Protein AF-A0A7C1I3M4-F1 (afdb_monomer)

Sequence (240 aa):
MGSSLIIWLCVMSGPALTLQAQEEISDTGFRIVDFVDLPGEWISGVDGDRNTGVDGGWSLEFRETWYIDPERPSVVKEVEEYRPLNDAMPDLPPDSLRLRFASLVRAQATGTEKLTFRNVTYEFVLLDPHLESSGNVSFPSPDSMDRETMALQQELISLIGRRSSAASGFDLEEQLLSVYFHEEWQVDPVSLEITRKVDAITPVIWQRRKTVQGEPVDEGGTGYPVYYKNTLERIQLRNP

Radius of gyration: 21.88 Å; Cα contacts (8 Å, |Δi|>4): 379; chains: 1; bounding box: 61×34×75 Å

pLDDT: mean 76.66, std 22.53, range [22.53, 97.06]

Foldseek 3Di:
DDDDDDDDDDDDDDDDDPPPPPPPQDPDWFWDFDKAWDQLVLQVPQDPCPPPPQRGFKIKTFTWTWTQDLVQGFIATGTPDIFIDGPVCNPDDRVRSVVVVLVRLLSPDPPQAWDKDFFRKDKDFLDPQPPPPPPDAEDDPLVPRDPSSLVVQVSVLSNCVSFAPCSVVDPSSRFQGIKMFTWMWIAGSPVRDIGIGGQKIKTKGWAFDADPVRHGDADPPRRYTDTDIDIGDIGTGDTD

Mean predicted aligned error: 11.23 Å

Nearest PDB structures (foldseek):
  7pvh-assembly1_B  TM=6.520E-01  e=1.514E-02  Porphyromonas gingivalis ATCC 33277
  2p0w-assembly2_B  TM=2.929E-01  e=1.175E+00  Homo sapiens
  3qrd-assembly1_B  TM=3.269E-01  e=6.186E+00  Homo sapiens
  7squ-assembly1_A  TM=1.649E-01  e=1.858E+00  Escherichia phage vB_EcoM_Goslar
  7sqt-assembly1_A  TM=1.649E-01  e=1.858E+00  Escherichia phage vB_EcoM_Goslar

Structure (mmCIF, N/CA/C/O backbone):
data_AF-A0A7C1I3M4-F1
#
_entry.id   AF-A0A7C1I3M4-F1
#
loop_
_atom_site.group_PDB
_atom_site.id
_atom_site.type_symbol
_atom_site.label_atom_id
_atom_site.label_alt_id
_atom_site.label_comp_id
_atom_site.label_asym_id
_atom_site.label_entity_id
_atom_site.label_seq_id
_atom_site.pdbx_PDB_ins_code
_atom_site.Cartn_x
_atom_site.Cartn_y
_atom_site.Cartn_z
_atom_site.occupancy
_atom_site.B_iso_or_equiv
_atom_site.auth_seq_id
_atom_site.auth_comp_id
_atom_site.auth_asym_id
_atom_site.auth_atom_id
_atom_site.pdbx_PDB_model_num
ATOM 1 N N . MET A 1 1 ? 29.021 17.120 10.775 1.00 32.62 1 MET A N 1
ATOM 2 C CA . MET A 1 1 ? 29.302 16.893 12.208 1.00 32.62 1 MET A CA 1
ATOM 3 C C . MET A 1 1 ? 27.966 16.927 12.932 1.00 32.62 1 MET A C 1
ATOM 5 O O . MET A 1 1 ? 27.544 17.991 13.358 1.00 32.62 1 MET A O 1
ATOM 9 N N . GLY A 1 2 ? 27.244 15.805 12.923 1.00 28.41 2 GLY A N 1
ATOM 10 C CA . GLY A 1 2 ? 25.980 15.655 13.645 1.00 28.41 2 GLY A CA 1
ATOM 11 C C . GLY A 1 2 ? 26.275 15.004 14.989 1.00 28.41 2 GLY A C 1
ATOM 12 O O . GLY A 1 2 ? 26.911 13.955 15.029 1.00 28.41 2 GLY A O 1
ATOM 13 N N . SER A 1 3 ? 25.915 15.680 16.071 1.00 25.78 3 SER A N 1
ATOM 14 C CA . SER A 1 3 ? 26.195 15.258 17.440 1.00 25.78 3 SER A CA 1
ATOM 15 C C . SER A 1 3 ? 25.152 14.237 17.896 1.00 25.78 3 SER A C 1
ATOM 17 O O . SER A 1 3 ? 23.999 14.601 18.100 1.00 25.78 3 SER A O 1
ATOM 19 N N . SER A 1 4 ? 25.554 12.981 18.094 1.00 25.80 4 SER A N 1
ATOM 20 C CA . SER A 1 4 ? 24.747 11.989 18.813 1.00 25.80 4 SER A CA 1
ATOM 21 C C . SER A 1 4 ? 24.826 12.273 20.314 1.00 25.80 4 SER A C 1
ATOM 23 O O . SER A 1 4 ? 25.895 12.186 20.921 1.00 25.80 4 SER A O 1
ATOM 25 N N . LEU A 1 5 ? 23.696 12.642 20.914 1.00 23.30 5 LEU A N 1
ATOM 26 C CA . LEU A 1 5 ? 23.552 12.794 22.358 1.00 23.30 5 LEU A CA 1
ATOM 27 C C . LEU A 1 5 ? 23.163 11.433 22.953 1.00 23.30 5 LEU A C 1
ATOM 29 O O . LEU A 1 5 ? 22.001 11.047 22.921 1.00 23.30 5 LEU A O 1
ATOM 33 N N . ILE A 1 6 ? 24.138 10.700 23.493 1.00 27.45 6 ILE A N 1
ATOM 34 C CA . ILE A 1 6 ? 23.891 9.469 24.256 1.00 27.45 6 ILE A CA 1
ATOM 35 C C . ILE A 1 6 ? 23.713 9.859 25.726 1.00 27.45 6 ILE A C 1
ATOM 37 O O . ILE A 1 6 ? 24.681 10.204 26.404 1.00 27.45 6 ILE A O 1
ATOM 41 N N . ILE A 1 7 ? 22.480 9.806 26.230 1.00 24.59 7 ILE A N 1
ATOM 42 C CA . ILE A 1 7 ? 22.203 9.913 27.666 1.00 24.59 7 ILE A CA 1
ATOM 43 C C . ILE A 1 7 ? 22.261 8.501 28.255 1.00 24.59 7 ILE A C 1
ATOM 45 O O . ILE A 1 7 ? 21.359 7.694 28.055 1.00 24.59 7 ILE A O 1
ATOM 49 N N . TRP A 1 8 ? 23.327 8.207 29.001 1.00 24.44 8 TRP A N 1
ATOM 50 C CA . TRP A 1 8 ? 23.382 7.045 29.888 1.00 24.44 8 TRP A CA 1
ATOM 51 C C . TRP A 1 8 ? 22.692 7.389 31.208 1.00 24.44 8 TRP A C 1
ATOM 53 O O . TRP A 1 8 ? 23.179 8.236 31.958 1.00 24.44 8 TRP A O 1
ATOM 63 N N . LEU A 1 9 ? 21.599 6.695 31.525 1.00 23.59 9 LEU A N 1
ATOM 64 C CA . LEU A 1 9 ? 21.051 6.661 32.877 1.00 23.59 9 LEU A CA 1
ATOM 65 C C . LEU A 1 9 ? 21.031 5.209 33.373 1.00 23.59 9 LEU A C 1
ATOM 67 O O . LEU A 1 9 ? 20.200 4.404 32.965 1.00 23.59 9 LEU A O 1
ATOM 71 N N . CYS A 1 10 ? 21.970 4.879 34.261 1.00 22.53 10 CYS A N 1
ATOM 72 C CA . CYS A 1 10 ? 21.962 3.635 35.026 1.00 22.53 10 CYS A CA 1
ATOM 73 C C . CYS A 1 10 ? 21.001 3.760 36.215 1.00 22.53 10 CYS A C 1
ATOM 75 O O . CYS A 1 10 ? 21.234 4.579 37.104 1.00 22.53 10 CYS A O 1
ATOM 77 N N . VAL A 1 11 ? 19.998 2.882 36.294 1.00 26.25 11 VAL A N 1
ATOM 78 C CA . VAL A 1 11 ? 19.328 2.523 37.554 1.00 26.25 11 VAL A CA 1
ATOM 79 C C . VAL A 1 11 ? 19.270 0.997 37.653 1.00 26.25 11 VAL A C 1
ATOM 81 O O . VAL A 1 11 ? 18.890 0.308 36.713 1.00 26.25 11 VAL A O 1
ATOM 84 N N . MET A 1 12 ? 19.725 0.480 38.794 1.00 29.73 12 MET A N 1
ATOM 85 C CA . MET A 1 12 ? 19.907 -0.940 39.102 1.00 29.73 12 MET A CA 1
ATOM 86 C C . MET A 1 12 ? 18.626 -1.601 39.651 1.00 29.73 12 MET A C 1
ATOM 88 O O . MET A 1 12 ? 17.879 -0.975 40.402 1.00 29.73 12 MET A O 1
ATOM 92 N N . SER A 1 13 ? 18.550 -2.929 39.458 1.00 32.62 13 SER A N 1
ATOM 93 C CA . SER A 1 13 ? 17.857 -3.981 40.253 1.00 32.62 13 SER A CA 1
ATOM 94 C C . SER A 1 13 ? 16.358 -4.295 40.012 1.00 32.62 13 SER A C 1
ATOM 96 O O . SER A 1 13 ? 15.487 -3.569 40.474 1.00 32.62 13 SER A O 1
ATOM 98 N N . GLY A 1 14 ? 16.064 -5.482 39.443 1.00 29.45 14 GLY A N 1
ATOM 99 C CA . GLY A 1 14 ? 14.750 -6.172 39.489 1.00 29.45 14 GLY A CA 1
ATOM 100 C C . GLY A 1 14 ? 14.498 -7.123 38.295 1.00 29.45 14 GLY A C 1
ATOM 101 O O . GLY A 1 14 ? 14.947 -6.796 37.202 1.00 29.45 14 GLY A O 1
ATOM 102 N N . PRO A 1 15 ? 13.862 -8.310 38.460 1.00 40.91 15 PRO A N 1
ATOM 103 C CA . PRO A 1 15 ? 13.965 -9.411 37.495 1.00 40.91 15 PRO A CA 1
ATOM 104 C C . PRO A 1 15 ? 12.994 -9.305 36.305 1.00 40.91 15 PRO A C 1
ATOM 106 O O . PRO A 1 15 ? 11.846 -8.905 36.459 1.00 40.91 15 PRO A O 1
ATOM 109 N N . ALA A 1 16 ? 13.481 -9.759 35.144 1.00 37.25 16 ALA A N 1
ATOM 110 C CA . ALA A 1 16 ? 12.751 -10.028 33.901 1.00 37.25 16 ALA A CA 1
ATOM 111 C C . ALA A 1 16 ? 11.925 -8.858 33.333 1.00 37.25 16 ALA A C 1
ATOM 113 O O . ALA A 1 16 ? 10.712 -8.948 33.170 1.00 37.25 16 ALA A O 1
ATOM 114 N N . LEU A 1 17 ? 12.614 -7.787 32.938 1.00 27.62 17 LEU A N 1
ATOM 115 C CA . LEU A 1 17 ? 12.120 -6.920 31.871 1.00 27.62 17 LEU A CA 1
ATOM 116 C C . LEU A 1 17 ? 12.440 -7.591 30.535 1.00 27.62 17 LEU A C 1
ATOM 118 O O . LEU A 1 17 ? 13.606 -7.761 30.178 1.00 27.62 17 LEU A O 1
ATOM 122 N N . THR A 1 18 ? 11.394 -7.997 29.819 1.00 29.58 18 THR A N 1
ATOM 123 C CA . THR A 1 18 ? 11.455 -8.285 28.389 1.00 29.58 18 THR A CA 1
ATOM 124 C C . THR A 1 18 ? 12.044 -7.053 27.711 1.00 29.58 18 THR A C 1
ATOM 126 O O . THR A 1 18 ? 11.386 -6.023 27.601 1.00 29.58 18 THR A O 1
ATOM 129 N N . LEU A 1 19 ? 13.315 -7.140 27.323 1.00 27.98 19 LEU A N 1
ATOM 130 C CA . LEU A 1 19 ? 13.963 -6.163 26.462 1.00 27.98 19 LEU A CA 1
ATOM 131 C C . LEU A 1 19 ? 13.283 -6.291 25.093 1.00 27.98 19 LEU A C 1
ATOM 133 O O . LEU A 1 19 ? 13.697 -7.095 24.261 1.00 27.98 19 LEU A O 1
ATOM 137 N N . GLN A 1 20 ? 12.189 -5.557 24.881 1.00 31.56 20 GLN A N 1
ATOM 138 C CA . GLN A 1 20 ? 11.805 -5.192 23.526 1.00 31.56 20 GLN A CA 1
ATOM 139 C C . GLN A 1 20 ? 12.942 -4.309 23.029 1.00 31.56 20 GLN A C 1
ATOM 141 O O . GLN A 1 20 ? 13.122 -3.186 23.498 1.00 31.56 20 GLN A O 1
ATOM 146 N N . ALA A 1 21 ? 13.782 -4.877 22.167 1.00 32.12 21 ALA A N 1
ATOM 147 C CA . ALA A 1 21 ? 14.692 -4.092 21.365 1.00 32.12 21 ALA A CA 1
ATOM 148 C C . ALA A 1 21 ? 13.814 -3.120 20.576 1.00 32.12 21 ALA A C 1
ATOM 150 O O . ALA A 1 21 ? 13.115 -3.520 19.651 1.00 32.12 21 ALA A O 1
ATOM 151 N N . GLN A 1 22 ? 13.776 -1.869 21.021 1.00 39.22 22 GLN A N 1
ATOM 152 C CA . GLN A 1 22 ? 13.238 -0.773 20.243 1.00 39.22 22 GLN A CA 1
ATOM 153 C C . GLN A 1 22 ? 14.247 -0.597 19.108 1.00 39.22 22 GLN A C 1
ATOM 155 O O . GLN A 1 22 ? 15.311 -0.010 19.301 1.00 39.22 22 GLN A O 1
ATOM 160 N N . GLU A 1 23 ? 14.011 -1.300 17.999 1.00 43.75 23 GLU A N 1
ATOM 161 C CA . GLU A 1 23 ? 14.872 -1.213 16.827 1.00 43.75 23 GLU A CA 1
ATOM 162 C C . GLU A 1 23 ? 14.855 0.240 16.349 1.00 43.75 23 GLU A C 1
ATOM 164 O O . GLU A 1 23 ? 13.788 0.832 16.195 1.00 43.75 23 GLU A O 1
ATOM 169 N N . GLU A 1 24 ? 16.042 0.832 16.187 1.00 39.53 24 GLU A N 1
ATOM 170 C CA . GLU A 1 24 ? 16.215 2.124 15.525 1.00 39.53 24 GLU A CA 1
ATOM 171 C C . GLU A 1 24 ? 15.759 1.965 14.075 1.00 39.53 24 GLU A C 1
ATOM 173 O O . GLU A 1 24 ? 16.519 1.565 13.194 1.00 39.53 24 GLU A O 1
ATOM 178 N N . ILE A 1 25 ? 14.479 2.228 13.848 1.00 51.66 25 ILE A N 1
ATOM 179 C CA . ILE A 1 25 ? 13.939 2.474 12.524 1.00 51.66 25 ILE A CA 1
ATOM 180 C C . ILE A 1 25 ? 14.568 3.787 12.033 1.00 51.66 25 ILE A C 1
ATOM 182 O O . ILE A 1 25 ? 14.725 4.726 12.815 1.00 51.66 25 ILE A O 1
ATOM 186 N N . SER A 1 26 ? 14.977 3.838 10.760 1.00 50.12 26 SER A N 1
ATOM 187 C CA . SER A 1 26 ? 15.545 5.044 10.145 1.00 50.12 26 SER A CA 1
ATOM 188 C C . SER A 1 26 ? 14.691 6.276 10.468 1.00 50.12 26 SER A C 1
ATOM 190 O O . SER A 1 26 ? 13.473 6.241 10.306 1.00 50.12 26 SER A O 1
ATOM 192 N N . ASP A 1 27 ? 15.332 7.383 10.854 1.00 57.38 27 ASP A N 1
ATOM 193 C CA . ASP A 1 27 ? 14.712 8.666 11.252 1.00 57.38 27 ASP A CA 1
ATOM 194 C C . ASP A 1 27 ? 13.983 9.386 10.083 1.00 57.38 27 ASP A C 1
ATOM 196 O O . ASP A 1 27 ? 13.641 10.565 10.149 1.00 57.38 27 ASP A O 1
ATOM 200 N N . THR A 1 28 ? 13.784 8.688 8.960 1.00 71.44 28 THR A N 1
ATOM 201 C CA . THR A 1 28 ? 13.313 9.198 7.668 1.00 71.44 28 THR A CA 1
ATOM 202 C C . THR A 1 28 ? 12.147 8.350 7.153 1.00 71.44 28 THR A C 1
ATOM 204 O O . THR A 1 28 ? 12.287 7.612 6.179 1.00 71.44 28 THR A O 1
ATOM 207 N N . GLY A 1 29 ? 11.004 8.405 7.834 1.00 87.75 29 GLY A N 1
ATOM 208 C CA . GLY A 1 29 ? 9.769 7.812 7.316 1.00 87.75 29 GLY A CA 1
ATOM 209 C C . GLY A 1 29 ? 9.217 8.586 6.110 1.00 87.75 29 GLY A C 1
ATOM 210 O O . GLY A 1 29 ? 9.455 9.789 5.974 1.00 87.75 29 GLY A O 1
ATOM 211 N N . PHE A 1 30 ? 8.462 7.909 5.245 1.00 90.31 30 PHE A N 1
ATOM 212 C CA . PHE A 1 30 ? 7.757 8.500 4.104 1.00 90.31 30 PHE A CA 1
ATOM 213 C C . PHE A 1 30 ? 6.308 8.777 4.476 1.00 90.31 30 PHE A C 1
ATOM 215 O O . PHE A 1 30 ? 5.595 7.856 4.859 1.00 90.31 30 PHE A O 1
ATOM 222 N N . ARG A 1 31 ? 5.849 10.022 4.346 1.00 88.75 31 ARG A N 1
ATOM 223 C CA . ARG A 1 31 ? 4.444 10.365 4.598 1.00 88.75 31 ARG A CA 1
ATOM 224 C C . ARG A 1 31 ? 3.614 10.095 3.355 1.00 88.75 31 ARG A C 1
ATOM 226 O O . ARG A 1 31 ? 3.866 10.696 2.316 1.00 88.75 31 ARG A O 1
ATOM 233 N N . ILE A 1 32 ? 2.623 9.222 3.475 1.00 88.50 32 ILE A N 1
ATOM 234 C CA . ILE A 1 32 ? 1.826 8.713 2.362 1.00 88.50 32 ILE A CA 1
ATOM 235 C C . ILE A 1 32 ? 0.342 8.935 2.642 1.00 88.50 32 ILE A C 1
ATOM 237 O O . ILE A 1 32 ? -0.131 8.779 3.770 1.00 88.50 32 ILE A O 1
ATOM 241 N N . VAL A 1 33 ? -0.384 9.314 1.588 1.00 89.12 33 VAL A N 1
ATOM 242 C CA . VAL A 1 33 ? -1.842 9.208 1.540 1.00 89.12 33 VAL A CA 1
ATOM 243 C C . VAL A 1 33 ? -2.172 8.002 0.669 1.00 89.12 33 VAL A C 1
ATOM 245 O O . VAL A 1 33 ? -1.885 8.021 -0.525 1.00 89.12 33 VAL A O 1
ATOM 248 N N . ASP A 1 34 ? -2.714 6.951 1.274 1.00 90.69 34 ASP A N 1
ATOM 249 C CA . ASP A 1 34 ? -2.991 5.671 0.616 1.00 90.69 34 ASP A CA 1
ATOM 250 C C . ASP A 1 34 ? -4.502 5.442 0.527 1.00 90.69 34 ASP A C 1
ATOM 252 O O . ASP A 1 34 ? -5.225 5.695 1.488 1.00 90.69 34 ASP A O 1
ATOM 256 N N . PHE A 1 35 ? -4.989 4.962 -0.613 1.00 91.56 35 PHE A N 1
ATOM 257 C CA . PHE A 1 35 ? -6.409 4.689 -0.833 1.00 91.56 35 PHE A CA 1
ATOM 258 C C . PHE A 1 35 ? -6.594 3.198 -1.048 1.00 91.56 35 PHE A C 1
ATOM 260 O O . PHE A 1 35 ? -6.059 2.627 -1.998 1.00 91.56 35 PHE A O 1
ATOM 267 N N . VAL A 1 36 ? -7.367 2.564 -0.170 1.00 91.94 36 VAL A N 1
ATOM 268 C CA . VAL A 1 36 ? -7.578 1.119 -0.229 1.00 91.94 36 VAL A CA 1
ATOM 269 C C . VAL A 1 36 ? -9.060 0.799 -0.258 1.00 91.94 36 VAL A C 1
ATOM 271 O O . VAL A 1 36 ? -9.797 1.096 0.686 1.00 91.94 36 VAL A O 1
ATOM 274 N N . ASP A 1 37 ? -9.487 0.146 -1.333 1.00 89.56 37 ASP A N 1
ATOM 275 C CA . ASP A 1 37 ? -10.833 -0.398 -1.448 1.00 89.56 37 ASP A CA 1
ATOM 276 C C . ASP A 1 37 ? -11.030 -1.534 -0.446 1.00 89.56 37 ASP A C 1
ATOM 278 O O . ASP A 1 37 ? -10.232 -2.475 -0.360 1.00 89.56 37 ASP A O 1
ATOM 282 N N . LEU A 1 38 ? -12.121 -1.466 0.314 1.00 84.56 38 LEU A N 1
ATOM 283 C CA . LEU A 1 38 ? -12.479 -2.543 1.218 1.00 84.56 38 LEU A CA 1
ATOM 284 C C . LEU A 1 38 ? -13.091 -3.694 0.412 1.00 84.56 38 LEU A C 1
ATOM 286 O O . LEU A 1 38 ? -14.023 -3.473 -0.370 1.00 84.56 38 LEU A O 1
ATOM 290 N N . PRO A 1 39 ? -12.629 -4.942 0.610 1.00 69.75 39 PRO A N 1
ATOM 291 C CA . PRO A 1 39 ? -13.246 -6.096 -0.027 1.00 69.75 39 PRO A CA 1
ATOM 292 C C . PRO A 1 39 ? -14.734 -6.157 0.326 1.00 69.75 39 PRO A C 1
ATOM 294 O O . PRO A 1 39 ? -15.093 -6.012 1.492 1.00 69.75 39 PRO A O 1
ATOM 297 N N . GLY A 1 40 ? -15.609 -6.452 -0.641 1.00 66.81 40 GLY A N 1
ATOM 298 C CA . GLY A 1 40 ? -17.056 -6.563 -0.381 1.00 66.81 40 GLY A CA 1
ATOM 299 C C . GLY A 1 40 ? -17.407 -7.572 0.726 1.00 66.81 40 GLY A C 1
ATOM 300 O O . GLY A 1 40 ? -18.383 -7.400 1.457 1.00 66.81 40 GLY A O 1
ATOM 301 N N . GLU A 1 41 ? -16.557 -8.584 0.928 1.00 64.06 41 GLU A N 1
ATOM 302 C CA . GLU A 1 41 ? -16.684 -9.566 2.010 1.00 64.06 41 GLU A CA 1
ATOM 303 C C . GLU A 1 41 ? -16.584 -8.948 3.414 1.00 64.06 41 GLU A C 1
ATOM 305 O O . GLU A 1 41 ? -17.191 -9.481 4.342 1.00 64.06 41 GLU A O 1
ATOM 310 N N . TRP A 1 42 ? -15.910 -7.800 3.576 1.00 64.88 42 TRP A N 1
ATOM 311 C CA . TRP A 1 42 ? -15.850 -7.078 4.853 1.00 64.88 42 TRP A CA 1
ATOM 312 C C . TRP A 1 42 ? -17.229 -6.623 5.337 1.00 64.88 42 TRP A C 1
ATOM 314 O O . TRP A 1 42 ? -17.431 -6.467 6.535 1.00 64.88 42 TRP A O 1
ATOM 324 N N . ILE A 1 43 ? -18.180 -6.417 4.424 1.00 61.41 43 ILE A N 1
ATOM 325 C CA . ILE A 1 43 ? -19.434 -5.699 4.705 1.00 61.41 43 ILE A CA 1
ATOM 326 C C . ILE A 1 43 ? -20.658 -6.612 4.555 1.00 61.41 43 ILE A C 1
ATOM 328 O O . ILE A 1 43 ? -21.708 -6.357 5.142 1.00 61.41 43 ILE A O 1
ATOM 332 N N . SER A 1 44 ? -20.483 -7.756 3.890 1.00 55.88 44 SER A N 1
ATOM 333 C CA . SER A 1 44 ? -21.524 -8.758 3.621 1.00 55.88 44 SER A CA 1
ATOM 334 C C . SER A 1 44 ? -22.198 -9.401 4.852 1.00 55.88 44 SER A C 1
ATOM 336 O O . SER A 1 44 ? -23.150 -10.165 4.701 1.00 55.88 44 SER A O 1
ATOM 338 N N . GLY A 1 45 ? -21.725 -9.120 6.072 1.00 51.28 45 GLY A N 1
ATOM 339 C CA . GLY A 1 45 ? -22.246 -9.710 7.309 1.00 51.28 45 GLY A CA 1
ATOM 340 C C . GLY A 1 45 ? -23.338 -8.911 8.030 1.00 51.28 45 GLY A C 1
ATOM 341 O O . GLY A 1 45 ? -23.946 -9.458 8.949 1.00 51.28 45 GLY A O 1
ATOM 342 N N . VAL A 1 46 ? -23.575 -7.641 7.673 1.00 51.78 46 VAL A N 1
ATOM 343 C CA . VAL A 1 46 ? -24.355 -6.732 8.541 1.00 51.78 46 VAL A CA 1
ATOM 344 C C . VAL A 1 46 ? -25.838 -6.641 8.177 1.00 51.78 46 VAL A C 1
ATOM 346 O O . VAL A 1 46 ? -26.645 -6.446 9.079 1.00 51.78 46 VAL A O 1
ATOM 349 N N . ASP A 1 47 ? -26.234 -6.913 6.934 1.00 45.00 47 ASP A N 1
ATOM 350 C CA . ASP A 1 47 ? -27.650 -6.990 6.572 1.00 45.00 47 ASP A CA 1
ATOM 351 C C . ASP A 1 47 ? -27.932 -8.279 5.796 1.00 45.00 47 ASP A C 1
ATOM 353 O O . ASP A 1 47 ? -27.510 -8.467 4.659 1.00 45.00 47 ASP A O 1
ATOM 357 N N . GLY A 1 48 ? -28.729 -9.173 6.389 1.00 43.66 48 GLY A N 1
ATOM 358 C CA . GLY A 1 48 ? -29.320 -10.330 5.702 1.00 43.66 48 GLY A CA 1
ATOM 359 C C . GLY A 1 48 ? -30.312 -9.952 4.592 1.00 43.66 48 GLY A C 1
ATOM 360 O O . GLY A 1 48 ? -31.051 -10.812 4.111 1.00 43.66 48 GLY A O 1
ATOM 361 N N . ASP A 1 49 ? -30.340 -8.683 4.192 1.00 43.91 49 ASP A N 1
ATOM 362 C CA . ASP A 1 49 ? -31.156 -8.150 3.122 1.00 43.91 49 ASP A CA 1
ATOM 363 C C . ASP A 1 49 ? -30.268 -7.915 1.895 1.00 43.91 49 ASP A C 1
ATOM 365 O O . ASP A 1 49 ? -29.783 -6.817 1.637 1.00 43.91 49 ASP A O 1
ATOM 369 N N . ARG A 1 50 ? -30.085 -8.974 1.094 1.00 47.81 50 ARG A N 1
ATOM 370 C CA . ARG A 1 50 ? -29.418 -8.957 -0.229 1.00 47.81 50 ARG A CA 1
ATOM 371 C C . ARG A 1 50 ? -30.050 -7.979 -1.244 1.00 47.81 50 ARG A C 1
ATOM 373 O O . ARG A 1 50 ? -29.715 -8.020 -2.424 1.00 47.81 50 ARG A O 1
ATOM 380 N N . ASN A 1 51 ? -30.995 -7.147 -0.814 1.00 41.97 51 ASN A N 1
ATOM 381 C CA . ASN A 1 51 ? -31.825 -6.275 -1.630 1.00 41.97 51 ASN A CA 1
ATOM 382 C C . ASN A 1 51 ? -31.591 -4.774 -1.394 1.00 41.97 51 ASN A C 1
ATOM 384 O O . ASN A 1 51 ? -32.206 -3.978 -2.103 1.00 41.97 51 ASN A O 1
ATOM 388 N N . THR A 1 52 ? -30.728 -4.350 -0.458 1.00 45.31 52 THR A N 1
ATOM 389 C CA . THR A 1 52 ? -30.454 -2.908 -0.264 1.00 45.31 52 THR A CA 1
ATOM 390 C C . THR A 1 52 ? -29.3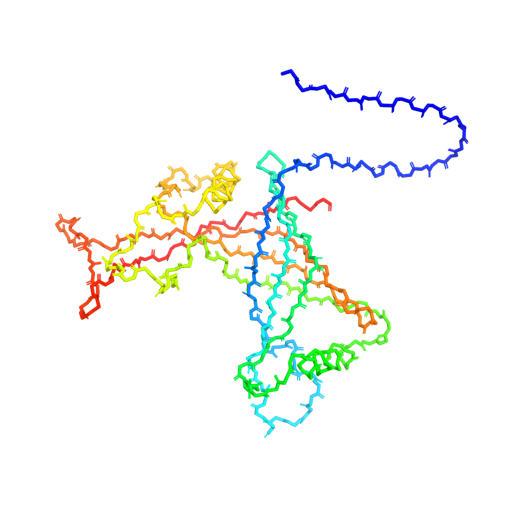83 -2.343 -1.197 1.00 45.31 52 THR A C 1
ATOM 392 O O . THR A 1 52 ? -29.266 -1.126 -1.293 1.00 45.31 52 THR A O 1
ATOM 395 N N . GLY A 1 53 ? -28.650 -3.173 -1.949 1.00 44.66 53 GLY A N 1
ATOM 396 C CA . GLY A 1 53 ? -27.775 -2.701 -3.032 1.00 44.66 53 GLY A CA 1
ATOM 397 C C . GLY A 1 53 ? -26.623 -1.786 -2.593 1.00 44.66 53 GLY A C 1
ATOM 398 O O . GLY A 1 53 ? -26.038 -1.123 -3.441 1.00 44.66 53 GLY A O 1
ATOM 399 N N . VAL A 1 54 ? -26.287 -1.751 -1.296 1.00 49.97 54 VAL A N 1
ATOM 400 C CA . VAL A 1 54 ? -25.149 -0.985 -0.739 1.00 49.97 54 VAL A CA 1
ATOM 401 C C . VAL A 1 54 ? -23.888 -1.865 -0.630 1.00 49.97 54 VAL A C 1
ATOM 403 O O . VAL A 1 54 ? -22.982 -1.598 0.158 1.00 49.97 54 VAL A O 1
ATOM 406 N N . ASP A 1 55 ? -23.839 -2.943 -1.416 1.00 54.03 55 ASP A N 1
ATOM 407 C CA . ASP A 1 55 ? -22.698 -3.847 -1.513 1.00 54.03 55 ASP A CA 1
ATOM 408 C C . ASP A 1 55 ? -21.699 -3.302 -2.541 1.00 54.03 55 ASP A C 1
ATOM 410 O O . ASP A 1 55 ? -21.909 -3.396 -3.750 1.00 54.03 55 ASP A O 1
ATOM 414 N N . GLY A 1 56 ? -20.589 -2.763 -2.042 1.00 62.12 56 GLY A N 1
ATOM 415 C CA . GLY A 1 56 ? -19.438 -2.355 -2.847 1.00 62.12 56 GLY A CA 1
ATOM 416 C C . GLY A 1 56 ? -19.295 -0.840 -2.960 1.00 62.12 56 GLY A C 1
ATOM 417 O O . GLY A 1 56 ? -20.255 -0.119 -3.207 1.00 62.12 56 GLY A O 1
ATOM 418 N N . GLY A 1 57 ? -18.076 -0.354 -2.745 1.00 81.31 57 GLY A N 1
ATOM 419 C CA . GLY A 1 57 ? -17.731 1.061 -2.879 1.00 81.31 57 GLY A CA 1
ATOM 420 C C . GLY A 1 57 ? -17.238 1.710 -1.595 1.00 81.31 57 GLY A C 1
ATOM 421 O O . GLY A 1 57 ? -17.008 2.910 -1.601 1.00 81.31 57 GLY A O 1
ATOM 422 N N . TRP A 1 58 ? -17.084 0.961 -0.497 1.00 89.00 58 TRP A N 1
ATOM 423 C CA . TRP A 1 58 ? -16.330 1.474 0.643 1.00 89.00 58 TRP A CA 1
ATOM 424 C C . TRP A 1 58 ? -14.836 1.415 0.353 1.00 89.00 58 TRP A C 1
ATOM 426 O O . TRP A 1 58 ? -14.315 0.361 -0.007 1.00 89.00 58 TRP A O 1
ATOM 436 N N . SER A 1 59 ? -14.157 2.521 0.608 1.00 92.50 59 SER A N 1
ATOM 437 C CA . SER A 1 59 ? -12.703 2.615 0.602 1.00 92.50 59 SER A CA 1
ATOM 438 C C . SER A 1 59 ? -12.233 3.394 1.827 1.00 92.50 59 SER A C 1
ATOM 440 O O . SER A 1 59 ? -13.015 4.085 2.491 1.00 92.50 59 SER A O 1
ATOM 442 N N . LEU A 1 60 ? -10.964 3.229 2.182 1.00 94.00 60 LEU A N 1
ATOM 443 C CA . LEU A 1 60 ? -10.314 3.973 3.253 1.00 94.00 60 LEU A CA 1
ATOM 444 C C . LEU A 1 60 ? -9.181 4.809 2.659 1.00 94.00 60 LEU A C 1
ATOM 446 O O . LEU A 1 60 ? -8.289 4.264 2.015 1.00 94.00 60 LEU A O 1
ATOM 450 N N . GLU A 1 61 ? -9.217 6.118 2.905 1.00 94.75 61 GLU A N 1
ATOM 451 C CA . GLU A 1 61 ? -8.066 7.011 2.736 1.00 94.75 61 GLU A CA 1
ATOM 452 C C . GLU A 1 61 ? -7.257 6.974 4.036 1.00 94.75 61 GLU A C 1
ATOM 454 O O . GLU A 1 61 ? -7.748 7.419 5.073 1.00 94.75 61 GLU A O 1
ATOM 459 N N . PHE A 1 62 ? -6.040 6.449 4.003 1.00 94.44 62 PHE A N 1
ATOM 460 C CA . PHE A 1 62 ? -5.095 6.453 5.114 1.00 94.44 62 PHE A CA 1
ATOM 461 C C . PHE A 1 62 ? -4.120 7.616 4.980 1.00 94.44 62 PHE A C 1
ATOM 463 O O . PHE A 1 62 ? -3.626 7.895 3.894 1.00 94.44 62 PHE A O 1
ATOM 470 N N . ARG A 1 63 ? -3.800 8.258 6.103 1.00 93.06 63 ARG A N 1
ATOM 471 C CA . ARG A 1 63 ? -2.626 9.119 6.267 1.00 93.06 63 ARG A CA 1
ATOM 472 C C . ARG A 1 63 ? -1.660 8.375 7.161 1.00 93.06 63 ARG A C 1
ATOM 474 O O . ARG A 1 63 ? -1.994 8.060 8.304 1.00 93.06 63 ARG A O 1
ATOM 481 N N . GLU A 1 64 ? -0.500 8.051 6.625 1.00 94.19 64 GLU A N 1
ATOM 482 C CA . GLU A 1 64 ? 0.419 7.133 7.277 1.00 94.19 64 GLU A CA 1
ATOM 483 C C . GLU A 1 64 ? 1.872 7.506 7.027 1.00 94.19 64 GLU A C 1
ATOM 485 O O . GLU A 1 64 ? 2.211 8.144 6.031 1.00 94.19 64 GLU A O 1
ATOM 490 N N . THR A 1 65 ? 2.734 7.085 7.947 1.00 94.00 65 THR A N 1
ATOM 491 C CA . THR A 1 65 ? 4.180 7.156 7.771 1.00 94.00 65 THR A CA 1
ATOM 492 C C . THR A 1 65 ? 4.723 5.750 7.529 1.00 94.00 65 THR A C 1
ATOM 494 O O . THR A 1 65 ? 4.464 4.820 8.295 1.00 94.00 65 THR A O 1
ATOM 497 N N . TRP A 1 66 ? 5.448 5.575 6.425 1.00 94.62 66 TRP A N 1
ATOM 498 C CA . TRP A 1 66 ? 6.062 4.312 6.036 1.00 94.62 66 TRP A CA 1
ATOM 499 C C . TRP A 1 66 ? 7.534 4.308 6.385 1.00 94.62 66 TRP A C 1
ATOM 501 O O . TRP A 1 66 ? 8.273 5.228 6.040 1.00 94.62 66 TRP A O 1
ATOM 511 N N . TYR A 1 67 ? 7.977 3.214 6.977 1.00 94.00 67 TYR A N 1
ATOM 512 C CA . TYR A 1 67 ? 9.377 2.958 7.240 1.00 94.00 67 TYR A CA 1
ATOM 513 C C . TYR A 1 67 ? 9.789 1.695 6.505 1.00 94.00 67 TYR A C 1
ATOM 515 O O . TYR A 1 67 ? 9.187 0.636 6.684 1.00 94.00 67 TYR A O 1
ATOM 523 N N . ILE A 1 68 ? 10.804 1.817 5.657 1.00 92.94 68 ILE A N 1
ATOM 524 C CA . ILE A 1 68 ? 11.314 0.721 4.840 1.00 92.94 68 ILE A CA 1
ATOM 525 C C . ILE A 1 68 ? 12.755 0.472 5.260 1.00 92.94 68 ILE A C 1
ATOM 527 O O . ILE A 1 68 ? 13.561 1.397 5.281 1.00 92.94 68 ILE A O 1
ATOM 531 N N . ASP A 1 69 ? 13.072 -0.778 5.588 1.00 91.62 69 ASP A N 1
ATOM 532 C CA . ASP A 1 69 ? 14.446 -1.213 5.833 1.00 91.62 69 ASP A CA 1
ATOM 533 C C . ASP A 1 69 ? 14.827 -2.288 4.795 1.00 91.62 69 ASP A C 1
ATOM 535 O O . ASP A 1 69 ? 14.403 -3.447 4.887 1.00 91.62 69 ASP A O 1
ATOM 539 N N . PRO A 1 70 ? 15.622 -1.938 3.770 1.00 89.62 70 PRO A N 1
ATOM 540 C CA . PRO A 1 70 ? 16.107 -2.907 2.787 1.00 89.62 70 PRO A CA 1
ATOM 541 C C . PRO A 1 70 ? 17.082 -3.949 3.360 1.00 89.62 70 PRO A C 1
ATOM 543 O O . PRO A 1 70 ? 17.192 -5.061 2.825 1.00 89.62 70 PRO A O 1
ATOM 546 N N . GLU A 1 71 ? 17.814 -3.615 4.428 1.00 88.81 71 GLU A N 1
ATOM 547 C CA . GLU A 1 71 ? 18.763 -4.518 5.090 1.00 88.81 71 GLU A CA 1
ATOM 548 C C . GLU A 1 71 ? 18.010 -5.567 5.920 1.00 88.81 71 GLU A C 1
ATOM 550 O O . GLU A 1 71 ? 18.287 -6.776 5.835 1.00 88.81 71 GLU A O 1
ATOM 555 N N . ARG A 1 72 ? 16.993 -5.120 6.664 1.00 88.88 72 ARG A N 1
ATOM 556 C CA . ARG A 1 72 ? 16.044 -5.957 7.408 1.00 88.88 72 ARG A CA 1
ATOM 557 C C . ARG A 1 72 ? 14.686 -5.874 6.719 1.00 88.88 72 ARG A C 1
ATOM 559 O O . ARG A 1 72 ? 13.884 -5.041 7.108 1.00 88.88 72 ARG A O 1
ATOM 566 N N . PRO A 1 73 ? 14.404 -6.761 5.748 1.00 86.06 73 PRO A N 1
ATOM 567 C CA . PRO A 1 73 ? 13.377 -6.583 4.725 1.00 86.06 73 PRO A CA 1
ATOM 568 C C . PRO A 1 73 ? 12.011 -6.445 5.381 1.00 86.06 73 PRO A C 1
ATOM 570 O O . PRO A 1 73 ? 11.343 -7.441 5.657 1.00 86.06 73 PRO A O 1
ATOM 573 N N . SER A 1 74 ? 11.642 -5.213 5.674 1.00 92.31 74 SER A N 1
ATOM 574 C CA . SER A 1 74 ? 10.484 -4.862 6.472 1.00 92.31 74 SER A CA 1
ATOM 575 C C . SER A 1 74 ? 9.930 -3.562 5.928 1.00 92.31 74 SER A C 1
ATOM 577 O O . SER A 1 74 ? 10.659 -2.698 5.435 1.00 92.31 74 SER A O 1
ATOM 579 N N . VAL A 1 75 ? 8.610 -3.487 5.973 1.00 94.06 75 VAL A N 1
ATOM 580 C CA . VAL A 1 75 ? 7.850 -2.290 5.665 1.00 94.06 75 VAL A CA 1
ATOM 581 C C . VAL A 1 75 ? 6.890 -2.125 6.826 1.00 94.06 75 VAL A C 1
ATOM 583 O O . VAL A 1 75 ? 6.021 -2.970 7.041 1.00 94.06 75 VAL A O 1
ATOM 586 N N . VAL A 1 76 ? 7.083 -1.068 7.600 1.00 94.69 76 VAL A N 1
ATOM 587 C CA . VAL A 1 76 ? 6.198 -0.698 8.703 1.00 94.69 76 VAL A CA 1
ATOM 588 C C . VAL A 1 76 ? 5.352 0.473 8.239 1.00 94.69 76 VAL A C 1
ATOM 590 O O . VAL A 1 76 ? 5.886 1.439 7.701 1.00 94.69 76 VAL A O 1
ATOM 593 N N . LYS A 1 77 ? 4.037 0.375 8.433 1.00 94.94 77 LYS A N 1
ATOM 594 C CA . LYS A 1 77 ? 3.081 1.439 8.125 1.00 94.94 77 LYS A CA 1
ATOM 595 C C . LYS A 1 77 ? 2.425 1.889 9.418 1.00 94.94 77 LYS A C 1
ATOM 597 O O . LYS A 1 77 ? 1.673 1.129 10.029 1.00 94.94 77 LYS A O 1
ATOM 602 N N . GLU A 1 78 ? 2.732 3.105 9.841 1.00 95.38 78 GLU A N 1
ATOM 603 C CA . GLU A 1 78 ? 2.114 3.719 11.010 1.00 95.38 78 GLU A CA 1
ATOM 604 C C . GLU A 1 78 ? 0.934 4.577 10.562 1.00 95.38 78 GLU A C 1
ATOM 606 O O . GLU A 1 78 ? 1.116 5.608 9.917 1.00 95.38 78 GLU A O 1
ATOM 611 N N . VAL A 1 79 ? -0.282 4.131 10.885 1.00 96.06 79 VAL A N 1
ATOM 612 C CA . VAL A 1 79 ? -1.516 4.854 10.559 1.00 96.06 79 VAL A CA 1
ATOM 613 C C . VAL A 1 79 ? -1.695 6.013 11.537 1.00 96.06 79 VAL A C 1
ATOM 615 O O . VAL A 1 79 ? -1.910 5.799 12.729 1.00 96.06 79 VAL A O 1
ATOM 618 N N . GLU A 1 80 ? -1.644 7.240 11.028 1.00 95.12 80 GLU A N 1
ATOM 619 C CA . GLU A 1 80 ? -1.858 8.462 11.811 1.00 95.12 80 GLU A CA 1
ATOM 620 C C . GLU A 1 80 ? -3.346 8.828 11.848 1.00 95.12 80 GLU A C 1
ATOM 622 O O . GLU A 1 80 ? -3.906 9.173 12.890 1.00 95.12 80 GLU A O 1
ATOM 627 N N . GLU A 1 81 ? -4.001 8.730 10.691 1.00 94.56 81 GLU A N 1
ATOM 628 C CA . GLU A 1 81 ? -5.420 9.003 10.502 1.00 94.56 81 GLU A CA 1
ATOM 629 C C . GLU A 1 81 ? -5.963 8.127 9.369 1.00 94.56 81 GLU A C 1
ATOM 631 O O . GLU A 1 81 ? -5.232 7.724 8.465 1.00 94.56 81 GLU A O 1
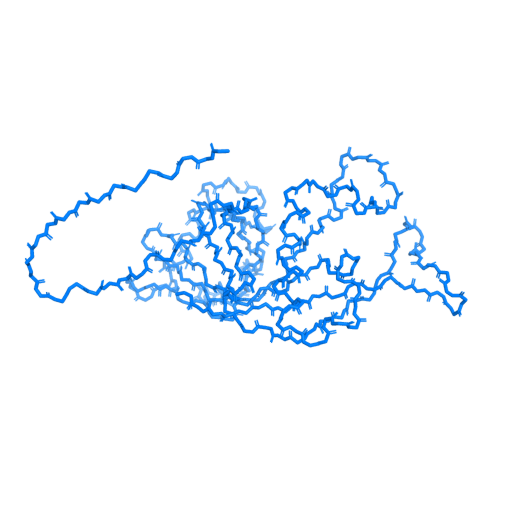ATOM 636 N N . TYR A 1 82 ? -7.266 7.853 9.386 1.00 95.81 82 TYR A N 1
ATOM 637 C CA . TYR A 1 82 ? -7.953 7.343 8.209 1.00 95.81 82 TYR A CA 1
ATOM 638 C C . TYR A 1 82 ? -9.339 7.965 8.062 1.00 95.81 82 TYR A C 1
ATOM 640 O O . TYR A 1 82 ? -9.983 8.365 9.040 1.00 95.81 82 TYR A O 1
ATOM 648 N N . ARG A 1 83 ? -9.822 7.996 6.823 1.00 95.56 83 ARG A N 1
ATOM 649 C CA . ARG A 1 83 ? -11.137 8.501 6.455 1.00 95.56 83 ARG A CA 1
ATOM 650 C C . ARG A 1 83 ? -11.897 7.452 5.644 1.00 95.56 83 ARG A C 1
ATOM 652 O O . ARG A 1 83 ? -11.467 7.102 4.549 1.00 95.56 83 ARG A O 1
ATOM 659 N N . PRO A 1 84 ? -13.056 6.990 6.141 1.00 94.81 84 PRO A N 1
ATOM 660 C CA . PRO A 1 84 ? -13.964 6.178 5.347 1.00 94.81 84 PRO A CA 1
ATOM 661 C C . PRO A 1 84 ? -14.585 6.984 4.209 1.00 94.81 84 PRO A C 1
ATOM 663 O O . PRO A 1 84 ? -15.098 8.089 4.423 1.00 94.81 84 PRO A O 1
ATOM 666 N N . LEU A 1 85 ? -14.578 6.397 3.020 1.00 93.38 85 LEU A N 1
ATOM 667 C CA . LEU A 1 85 ? -15.199 6.902 1.804 1.00 93.38 85 LEU A CA 1
ATOM 668 C C . LEU A 1 85 ? -16.224 5.882 1.307 1.00 93.38 85 LEU A C 1
ATOM 670 O O . LEU A 1 85 ? -16.125 4.690 1.607 1.00 93.38 85 LEU A O 1
ATOM 674 N N . ASN A 1 86 ? -17.241 6.356 0.588 1.00 91.25 86 ASN A N 1
ATOM 675 C CA . ASN A 1 86 ? -18.210 5.470 -0.037 1.00 91.25 86 ASN A CA 1
ATOM 676 C C . ASN A 1 86 ? -18.746 6.042 -1.355 1.00 91.25 86 ASN A C 1
ATOM 678 O O . ASN A 1 86 ? -19.498 7.019 -1.343 1.00 91.25 86 ASN A O 1
ATOM 682 N N . ASP A 1 87 ? -18.418 5.389 -2.466 1.00 87.88 87 ASP A N 1
ATOM 683 C CA . ASP A 1 87 ? -18.789 5.846 -3.814 1.00 87.88 87 ASP A CA 1
ATOM 684 C C . ASP A 1 87 ? -20.290 5.725 -4.105 1.00 87.88 87 ASP A C 1
ATOM 686 O O . ASP A 1 87 ? -20.832 6.457 -4.933 1.00 87.88 87 ASP A O 1
ATOM 690 N N . ALA A 1 88 ? -20.994 4.836 -3.400 1.00 86.75 88 ALA A N 1
ATOM 691 C CA . ALA A 1 88 ? -22.447 4.706 -3.496 1.00 86.75 88 ALA A CA 1
ATOM 692 C C . ALA A 1 88 ? -23.194 5.785 -2.686 1.00 86.75 88 ALA A C 1
ATOM 694 O O . ALA A 1 88 ? -24.414 5.916 -2.804 1.00 86.75 88 ALA A O 1
ATOM 695 N N . MET A 1 89 ? -22.486 6.564 -1.861 1.00 87.56 89 MET A N 1
ATOM 696 C CA . MET A 1 89 ? -23.050 7.602 -0.997 1.00 87.56 89 MET A CA 1
ATOM 697 C C . MET A 1 89 ? -22.255 8.923 -1.082 1.00 87.56 89 MET A C 1
ATOM 699 O O . MET A 1 89 ? -21.834 9.443 -0.043 1.00 87.56 89 MET A O 1
ATOM 703 N N . PRO A 1 90 ? -22.080 9.513 -2.284 1.00 87.00 90 PRO A N 1
ATOM 704 C CA . PRO A 1 90 ? -21.217 10.683 -2.484 1.00 87.00 90 PRO A CA 1
ATOM 705 C C . PRO A 1 90 ? -21.731 11.949 -1.780 1.00 87.00 90 PRO A C 1
ATOM 707 O O . PRO A 1 90 ? -20.946 12.823 -1.421 1.00 87.00 90 PRO A O 1
ATOM 710 N N . ASP A 1 91 ? -23.043 12.040 -1.542 1.00 91.50 91 ASP A N 1
ATOM 711 C CA . ASP A 1 91 ? -23.677 13.201 -0.908 1.00 91.50 91 ASP A CA 1
ATOM 712 C C . ASP A 1 91 ? -23.624 13.166 0.629 1.00 91.50 91 ASP A C 1
ATOM 714 O O . ASP A 1 91 ? -24.038 14.123 1.292 1.00 91.50 91 ASP A O 1
ATOM 718 N N . LEU A 1 92 ? -23.159 12.063 1.233 1.00 90.44 92 LEU A N 1
ATOM 719 C CA . LEU A 1 92 ? -23.091 11.973 2.688 1.00 90.44 92 LEU A CA 1
ATOM 720 C C . LEU A 1 92 ? -21.912 12.784 3.243 1.00 90.44 92 LEU A C 1
ATOM 722 O O . LEU A 1 92 ? -20.775 12.615 2.802 1.00 90.44 92 LEU A O 1
ATOM 726 N N . PRO A 1 93 ? -22.140 13.608 4.285 1.00 94.94 93 PRO A N 1
ATOM 727 C CA . PRO A 1 93 ? -21.054 14.294 4.966 1.00 94.94 93 PRO A CA 1
ATOM 728 C C . PRO A 1 93 ? -20.030 13.307 5.558 1.00 94.94 93 PRO A C 1
ATOM 730 O O . PRO A 1 93 ? -20.424 12.224 6.009 1.00 94.94 93 PRO A O 1
ATOM 733 N N . PRO A 1 94 ? -18.745 13.693 5.676 1.00 92.88 94 PRO A N 1
ATOM 734 C CA . PRO A 1 94 ? -17.686 12.817 6.190 1.00 92.88 94 PRO A CA 1
ATOM 735 C C . PRO A 1 94 ? -17.993 12.207 7.566 1.00 92.88 94 PRO A C 1
ATOM 737 O O . PRO A 1 94 ? -17.789 11.013 7.773 1.00 92.88 94 PRO A O 1
ATOM 740 N N . ASP A 1 95 ? -18.572 12.984 8.485 1.00 94.31 95 ASP A N 1
ATOM 741 C CA . ASP A 1 95 ? -18.958 12.490 9.815 1.00 94.31 95 ASP A CA 1
ATOM 742 C C . ASP A 1 95 ? -20.043 11.408 9.746 1.00 94.31 95 ASP A C 1
ATOM 744 O O . ASP A 1 95 ? -20.042 10.461 10.532 1.00 94.31 95 ASP A O 1
ATOM 748 N N . SER A 1 96 ? -20.956 11.512 8.776 1.00 94.81 96 SER A N 1
ATOM 749 C CA . SER A 1 96 ? -22.001 10.505 8.565 1.00 94.81 96 SER A CA 1
ATOM 750 C C . SER A 1 96 ? -21.418 9.205 8.014 1.00 94.81 96 SER A C 1
ATOM 752 O O . SER A 1 96 ? -21.818 8.128 8.458 1.00 94.81 96 SER A O 1
ATOM 754 N N . LEU A 1 97 ? -20.445 9.291 7.100 1.00 92.88 97 LEU A N 1
ATOM 755 C CA . LEU A 1 97 ? -19.699 8.126 6.613 1.00 92.88 97 LEU A CA 1
ATOM 756 C C . LEU A 1 97 ? -18.908 7.466 7.745 1.00 92.88 97 LEU A C 1
ATOM 758 O O . LEU A 1 97 ? -18.987 6.251 7.915 1.00 92.88 97 LEU A O 1
ATOM 762 N N . ARG A 1 98 ? -18.236 8.261 8.587 1.00 93.62 98 ARG A N 1
ATOM 763 C CA . ARG A 1 98 ? -17.493 7.763 9.751 1.00 93.62 98 ARG A CA 1
ATOM 764 C C . ARG A 1 98 ? -18.392 7.038 10.752 1.00 93.62 98 ARG A C 1
ATOM 766 O O . ARG A 1 98 ? -18.036 5.958 11.216 1.00 93.62 98 ARG A O 1
ATOM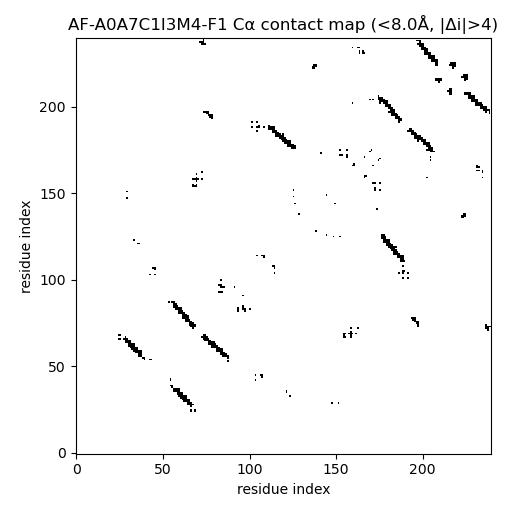 773 N N . LEU A 1 99 ? -19.564 7.596 11.067 1.00 93.00 99 LEU A N 1
ATOM 774 C CA . LEU A 1 99 ? -20.536 6.952 11.959 1.00 93.00 99 LEU A CA 1
ATOM 775 C C . LEU A 1 99 ? -21.074 5.642 11.374 1.00 93.00 99 LEU A C 1
ATOM 777 O O . LEU A 1 99 ? -21.171 4.652 12.096 1.00 93.00 99 LEU A O 1
ATOM 781 N N . ARG A 1 100 ? -21.384 5.613 10.072 1.00 91.38 100 ARG A N 1
ATOM 782 C CA . ARG A 1 100 ? -21.833 4.390 9.388 1.00 91.38 100 ARG A CA 1
ATOM 783 C C . ARG A 1 100 ? -20.749 3.318 9.379 1.00 91.38 100 ARG A C 1
ATOM 785 O O . ARG A 1 100 ? -21.033 2.188 9.759 1.00 91.38 100 ARG A O 1
ATOM 792 N N . PHE A 1 101 ? -19.518 3.679 9.025 1.00 90.94 101 PHE A N 1
ATOM 793 C CA . PHE A 1 101 ? -18.379 2.765 9.060 1.00 90.94 101 PHE A CA 1
ATOM 794 C C . PHE A 1 101 ? -18.161 2.191 10.467 1.00 90.94 101 PHE A C 1
ATOM 796 O O . PHE A 1 101 ? -18.060 0.980 10.636 1.00 90.94 101 PHE A O 1
ATOM 803 N N . ALA A 1 102 ? -18.202 3.038 11.499 1.00 91.94 102 ALA A N 1
ATOM 804 C CA . ALA A 1 102 ? -18.110 2.602 12.891 1.00 91.94 102 ALA A CA 1
ATOM 805 C C . ALA A 1 102 ? -19.214 1.605 13.277 1.00 91.94 102 ALA A C 1
ATOM 807 O O . ALA A 1 102 ? -18.957 0.634 13.989 1.00 91.94 102 ALA A O 1
ATOM 808 N N . SER A 1 103 ? -20.449 1.839 12.824 1.00 89.88 103 SER A N 1
ATOM 809 C CA . SER A 1 103 ? -21.561 0.910 13.033 1.00 89.88 103 SER A CA 1
ATOM 810 C C . SER A 1 103 ? -21.330 -0.435 12.343 1.00 89.88 103 SER A C 1
ATOM 812 O O . SER A 1 103 ? -21.618 -1.457 12.959 1.00 89.88 103 SER A O 1
ATOM 814 N N . LEU A 1 104 ? -20.772 -0.450 11.127 1.00 87.81 104 LEU A N 1
ATOM 815 C CA . LEU A 1 104 ? -20.430 -1.684 10.410 1.00 87.81 104 LEU A CA 1
ATOM 816 C C . LEU A 1 104 ? -19.364 -2.492 11.159 1.00 87.81 104 LEU A C 1
ATOM 818 O O . LEU A 1 104 ? -19.583 -3.663 11.464 1.00 87.81 104 LEU A O 1
ATOM 822 N N . VAL A 1 105 ? -18.259 -1.843 11.542 1.00 89.00 105 VAL A N 1
ATOM 823 C CA . VAL A 1 105 ? -17.175 -2.463 12.323 1.00 89.00 105 VAL A CA 1
ATOM 824 C C . VAL A 1 105 ? -17.724 -3.066 13.621 1.00 89.00 105 VAL A C 1
ATOM 826 O O . VAL A 1 105 ? -17.460 -4.219 13.944 1.00 89.00 105 VAL A O 1
ATOM 829 N N . ARG A 1 106 ? -18.552 -2.325 14.365 1.00 88.94 106 ARG A N 1
ATOM 830 C CA . ARG A 1 106 ? -19.129 -2.822 15.626 1.00 88.94 106 ARG A CA 1
ATOM 831 C C . ARG A 1 106 ? -20.134 -3.949 15.432 1.00 88.94 106 ARG A C 1
ATOM 833 O O . ARG A 1 106 ? -20.217 -4.813 16.296 1.00 88.94 106 ARG A O 1
ATOM 840 N N . ALA A 1 107 ? -20.900 -3.935 14.345 1.00 86.50 107 ALA A N 1
ATOM 841 C CA . ALA A 1 107 ? -21.851 -5.000 14.041 1.00 86.50 107 ALA A CA 1
ATOM 842 C C . ALA A 1 107 ? -21.142 -6.320 13.704 1.00 86.50 107 ALA A C 1
ATOM 844 O O . ALA A 1 107 ? -21.657 -7.390 14.018 1.00 86.50 107 ALA A O 1
ATOM 845 N N . GLN A 1 108 ? -19.955 -6.242 13.098 1.00 83.44 108 GLN A N 1
ATOM 846 C CA . GLN A 1 108 ? -19.145 -7.410 12.767 1.00 83.44 108 GLN A CA 1
ATOM 847 C C . GLN A 1 108 ? -18.34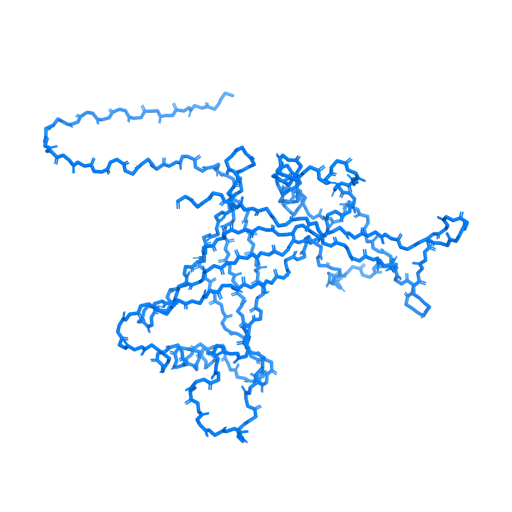4 -7.940 13.967 1.00 83.44 108 GLN A C 1
ATOM 849 O O . GLN A 1 108 ? -18.052 -9.134 14.036 1.00 83.44 108 GLN A O 1
ATOM 854 N N . ALA A 1 109 ? -17.994 -7.078 14.923 1.00 86.06 109 ALA A N 1
ATOM 855 C CA . AL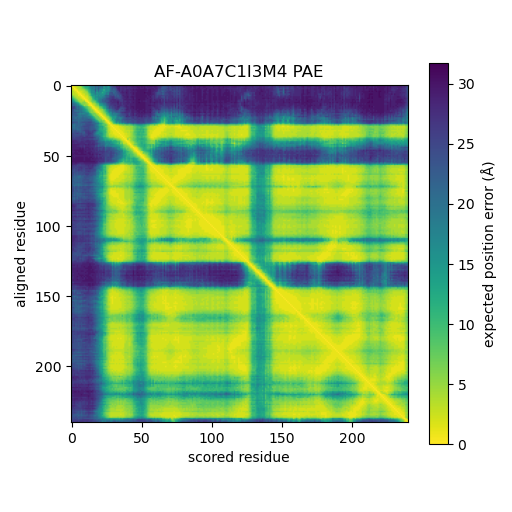A A 1 109 ? -17.246 -7.471 16.111 1.00 86.06 109 ALA A CA 1
ATOM 856 C C . ALA A 1 109 ? -18.083 -8.324 17.076 1.00 86.06 109 ALA A C 1
ATOM 858 O O . ALA A 1 109 ? -19.138 -7.917 17.565 1.00 86.06 109 ALA A O 1
ATOM 859 N N . THR A 1 110 ? -17.574 -9.503 17.433 1.00 78.12 110 THR A N 1
ATOM 860 C CA . THR A 1 110 ? -18.147 -10.341 18.493 1.00 78.12 110 THR A CA 1
ATOM 861 C C . THR A 1 110 ? -17.676 -9.848 19.861 1.00 78.12 110 THR A C 1
ATOM 863 O O . THR A 1 110 ? -16.778 -10.417 20.477 1.00 78.12 110 THR A O 1
ATOM 866 N N . GLY A 1 111 ? -18.275 -8.759 20.347 1.00 76.94 111 GLY A N 1
ATOM 867 C CA . GLY A 1 111 ? -17.928 -8.154 21.636 1.00 76.94 111 GLY A CA 1
ATOM 868 C C . GLY A 1 111 ? -16.813 -7.112 21.522 1.00 76.94 111 GLY A C 1
ATOM 869 O O . GLY A 1 111 ? -16.891 -6.213 20.692 1.00 76.94 111 GLY A O 1
ATOM 870 N N . THR A 1 112 ? -15.805 -7.190 22.396 1.00 77.62 112 THR A N 1
ATOM 871 C CA . THR A 1 112 ? -14.677 -6.235 22.445 1.00 77.62 112 THR A CA 1
ATOM 872 C C . THR A 1 112 ? -13.414 -6.758 21.764 1.00 77.62 112 THR A C 1
ATOM 874 O O . THR A 1 112 ? -12.357 -6.145 21.882 1.00 77.62 112 THR A O 1
ATOM 877 N N . GLU A 1 113 ? -13.482 -7.919 21.117 1.00 86.75 113 GLU A N 1
ATOM 878 C CA . GLU A 1 113 ? -12.335 -8.481 20.411 1.00 86.75 113 GLU A CA 1
ATOM 879 C C . GLU A 1 113 ? -12.041 -7.669 19.145 1.00 86.75 113 GLU A C 1
ATOM 881 O O . GLU A 1 113 ? -12.956 -7.240 18.438 1.00 86.75 113 GLU A O 1
ATOM 886 N N . LYS A 1 114 ? -10.749 -7.448 18.871 1.00 89.94 114 LYS A N 1
ATOM 887 C CA . LYS A 1 114 ? -10.310 -6.787 17.640 1.00 89.94 114 LYS A CA 1
ATOM 888 C C . LYS A 1 114 ? -10.735 -7.624 16.439 1.00 89.94 114 LYS A C 1
ATOM 890 O O . LYS A 1 114 ? -10.532 -8.838 16.419 1.00 89.94 114 LYS A O 1
ATOM 895 N N . LEU A 1 115 ? -11.269 -6.965 15.419 1.00 89.88 115 LEU A N 1
ATOM 896 C CA . LEU A 1 115 ? -11.544 -7.603 14.141 1.00 89.88 115 LEU A CA 1
ATOM 897 C C . LEU A 1 115 ? -10.239 -7.799 13.389 1.00 89.88 115 LEU A C 1
ATOM 899 O O . LEU A 1 115 ? -9.508 -6.838 13.171 1.00 89.88 115 LEU A O 1
ATOM 903 N N . THR A 1 116 ? -9.950 -9.036 12.994 1.00 90.00 116 THR A N 1
ATOM 904 C CA . THR A 1 116 ? -8.777 -9.357 12.181 1.00 90.00 116 THR A CA 1
ATOM 905 C C . THR A 1 116 ? -9.200 -9.657 10.757 1.00 90.00 116 THR A C 1
ATOM 907 O O . THR A 1 116 ? -9.955 -10.596 10.504 1.00 90.00 116 THR A O 1
ATOM 910 N N . PHE A 1 117 ? -8.638 -8.906 9.822 1.00 88.00 117 PHE A N 1
ATOM 911 C CA . PHE A 1 117 ? -8.824 -9.107 8.399 1.00 88.00 117 PHE A CA 1
ATOM 912 C C . PHE A 1 117 ? -7.513 -9.585 7.797 1.00 88.00 117 PHE A C 1
ATOM 914 O O . PHE A 1 117 ? -6.504 -8.885 7.817 1.00 88.00 117 PHE A O 1
ATOM 921 N N . ARG A 1 118 ? -7.524 -10.816 7.293 1.00 88.69 118 ARG A N 1
ATOM 922 C CA . ARG A 1 118 ? -6.341 -11.470 6.733 1.00 88.69 118 ARG A CA 1
ATOM 923 C C . ARG A 1 118 ? -6.346 -11.389 5.219 1.00 88.69 118 ARG A C 1
ATOM 925 O O . ARG A 1 118 ? -7.409 -11.375 4.607 1.00 88.69 118 ARG A O 1
ATOM 932 N N . ASN A 1 119 ? -5.154 -11.470 4.633 1.00 87.12 119 ASN A N 1
ATOM 933 C CA . ASN A 1 119 ? -4.949 -11.504 3.185 1.00 87.12 119 ASN A CA 1
ATOM 934 C C . ASN A 1 119 ? -5.462 -10.248 2.467 1.00 87.12 119 ASN A C 1
ATOM 936 O O . ASN A 1 119 ? -5.864 -10.333 1.305 1.00 87.12 119 ASN A O 1
ATOM 940 N N . VAL A 1 120 ? -5.430 -9.089 3.129 1.00 90.81 120 VAL A N 1
ATOM 941 C CA . VAL A 1 120 ? -5.743 -7.824 2.465 1.00 90.81 120 VAL A CA 1
ATOM 942 C C . VAL A 1 120 ? -4.668 -7.589 1.413 1.00 90.81 120 VAL A C 1
ATOM 944 O O . VAL A 1 120 ? -3.486 -7.520 1.738 1.00 90.81 120 VAL A O 1
ATOM 947 N N . THR A 1 121 ? -5.060 -7.568 0.140 1.00 93.38 121 THR A N 1
ATOM 948 C CA . THR A 1 121 ? -4.130 -7.405 -0.980 1.00 93.38 121 THR A CA 1
ATOM 949 C C . THR A 1 121 ? -4.605 -6.279 -1.872 1.00 93.38 121 THR A C 1
ATOM 951 O O . THR A 1 121 ? -5.736 -6.322 -2.348 1.00 93.38 121 THR A O 1
ATOM 954 N N . TYR A 1 122 ? -3.739 -5.302 -2.117 1.00 93.50 122 TYR A N 1
ATOM 955 C CA . TYR A 1 122 ? -4.044 -4.158 -2.969 1.00 93.50 122 TYR A CA 1
ATOM 956 C C . TYR A 1 122 ? -2.776 -3.656 -3.669 1.00 93.50 122 TYR A C 1
ATOM 958 O O . TYR A 1 122 ? -1.663 -3.887 -3.189 1.00 93.50 122 TYR A O 1
ATOM 966 N N . GLU A 1 123 ? -2.942 -3.048 -4.844 1.00 93.62 123 GLU A N 1
ATOM 967 C CA . GLU A 1 123 ? -1.847 -2.474 -5.635 1.00 93.62 123 GLU A CA 1
ATOM 968 C C . GLU A 1 123 ? -1.608 -1.036 -5.176 1.00 93.62 123 GLU A C 1
ATOM 970 O O . GLU A 1 123 ? -2.494 -0.199 -5.310 1.00 93.62 123 GLU A O 1
ATOM 975 N N . PHE A 1 124 ? -0.412 -0.739 -4.679 1.00 91.62 124 PHE A N 1
ATOM 976 C CA . PHE A 1 124 ? 0.047 0.631 -4.503 1.00 91.62 124 PHE A CA 1
ATOM 977 C C . PHE A 1 124 ? 0.830 1.050 -5.743 1.00 91.62 124 PHE A C 1
ATOM 979 O O . PHE A 1 124 ? 1.829 0.415 -6.101 1.00 91.62 124 PHE A O 1
ATOM 986 N N . VAL A 1 125 ? 0.373 2.102 -6.414 1.00 87.00 125 VAL A N 1
ATOM 987 C CA . VAL A 1 125 ? 1.014 2.619 -7.624 1.00 87.00 125 VAL A CA 1
ATOM 988 C C . VAL A 1 125 ? 1.933 3.772 -7.231 1.00 87.00 125 VAL A C 1
ATOM 990 O O . VAL A 1 125 ? 1.491 4.749 -6.642 1.00 87.00 125 VAL A O 1
ATOM 993 N N . LEU A 1 126 ? 3.225 3.645 -7.542 1.00 78.69 126 LEU A N 1
ATOM 994 C CA . LEU A 1 126 ? 4.254 4.647 -7.222 1.00 78.69 126 LEU A CA 1
ATOM 995 C C . LEU A 1 126 ? 4.119 5.913 -8.073 1.00 78.69 126 LEU A C 1
ATOM 997 O O . LEU A 1 126 ? 4.602 6.976 -7.704 1.00 78.69 126 LEU A O 1
ATOM 1001 N N . LEU A 1 127 ? 3.457 5.779 -9.218 1.00 68.81 127 LEU A N 1
ATOM 1002 C CA . LEU A 1 127 ? 3.062 6.871 -10.084 1.00 68.81 127 LEU A CA 1
ATOM 1003 C C . LEU A 1 127 ? 1.542 6.943 -10.062 1.00 68.81 127 LEU A C 1
ATOM 1005 O O . LEU A 1 127 ? 0.899 6.010 -10.530 1.00 68.81 127 LEU A O 1
ATOM 1009 N N . ASP A 1 128 ? 0.958 8.042 -9.599 1.00 44.66 128 ASP A N 1
ATOM 1010 C CA . ASP A 1 128 ? -0.395 8.361 -10.039 1.00 44.66 128 ASP A CA 1
ATOM 1011 C C . ASP A 1 128 ? -0.284 9.038 -11.419 1.00 44.66 128 ASP A C 1
ATOM 1013 O O . ASP A 1 128 ? 0.182 10.180 -11.504 1.00 44.66 128 ASP A O 1
ATOM 1017 N N . PRO A 1 129 ? -0.648 8.377 -12.535 1.00 41.59 129 PRO A N 1
ATOM 1018 C CA . PRO A 1 129 ? -0.689 9.021 -13.846 1.00 41.59 129 PRO A CA 1
ATOM 1019 C C . PRO A 1 129 ? -1.729 10.160 -13.942 1.00 41.59 129 PRO A C 1
ATOM 1021 O O . PRO A 1 129 ? -1.841 10.769 -15.007 1.00 41.59 129 PRO A O 1
ATOM 1024 N N . HIS A 1 130 ? -2.462 10.488 -12.866 1.00 35.75 130 HIS A N 1
ATOM 1025 C CA . HIS A 1 130 ? -3.555 11.465 -12.855 1.00 35.75 130 HIS A CA 1
ATOM 1026 C C . HIS A 1 130 ? -3.309 12.746 -12.039 1.00 35.75 130 HIS A C 1
ATOM 1028 O O . HIS A 1 130 ? -4.261 13.380 -11.583 1.00 35.75 130 HIS A O 1
ATOM 1034 N N . LEU A 1 131 ? -2.072 13.252 -11.953 1.00 39.50 131 LEU A N 1
ATOM 1035 C CA . LEU A 1 131 ? -1.852 14.665 -11.590 1.00 39.50 131 LEU A CA 1
ATOM 1036 C C . LEU A 1 131 ? -2.279 15.602 -12.748 1.00 39.50 131 LEU A C 1
ATOM 1038 O O . LEU A 1 131 ? -1.479 16.244 -13.434 1.00 39.50 131 LEU A O 1
ATOM 1042 N N . GLU A 1 132 ? -3.600 15.674 -12.935 1.00 37.34 132 GLU A N 1
ATOM 1043 C CA . GLU A 1 132 ? -4.405 16.357 -13.957 1.00 37.34 132 GLU A CA 1
ATOM 1044 C C . GLU A 1 132 ? -4.293 17.894 -13.980 1.00 37.34 132 GLU A C 1
ATOM 1046 O O . GLU A 1 132 ? -4.978 18.551 -14.761 1.00 37.34 132 GLU A O 1
ATOM 1051 N N . SER A 1 133 ? -3.416 18.521 -13.195 1.00 36.47 133 SER A N 1
ATOM 1052 C CA . SER A 1 133 ? -3.270 19.988 -13.220 1.00 36.47 133 SER A CA 1
ATOM 1053 C C . SER A 1 133 ? -2.175 20.511 -14.163 1.00 36.47 133 SER A C 1
ATOM 1055 O O . SER A 1 133 ? -2.006 21.724 -14.276 1.00 36.47 133 SER A O 1
ATOM 1057 N N . SER A 1 134 ? -1.454 19.640 -14.882 1.00 41.31 134 SER A N 1
ATOM 1058 C CA . SER A 1 134 ? -0.258 20.036 -15.654 1.00 41.31 134 SER A CA 1
ATOM 1059 C C . SER A 1 134 ? -0.434 20.170 -17.174 1.00 41.31 134 SER A C 1
ATOM 1061 O O . SER A 1 134 ? 0.445 20.726 -17.831 1.00 41.31 134 SER A O 1
ATOM 1063 N N . GLY A 1 135 ? -1.541 19.704 -17.761 1.00 39.09 135 GLY A N 1
ATOM 1064 C CA . GLY A 1 135 ? -1.793 19.864 -19.201 1.00 39.09 135 GLY A CA 1
ATOM 1065 C C . GLY A 1 135 ? -0.741 19.231 -20.127 1.00 39.09 135 GLY A C 1
ATOM 1066 O O . GLY A 1 135 ? -0.569 19.715 -21.246 1.00 39.09 135 GLY A O 1
ATOM 1067 N N . ASN A 1 136 ? -0.034 18.180 -19.694 1.00 36.84 136 ASN A N 1
ATOM 1068 C CA . ASN A 1 136 ? 1.016 17.544 -20.489 1.00 36.84 136 ASN A CA 1
ATOM 1069 C C . ASN A 1 136 ? 0.592 16.164 -21.027 1.00 36.84 136 ASN A C 1
ATOM 1071 O O . ASN A 1 136 ? 0.121 15.302 -20.290 1.00 36.84 136 ASN A O 1
ATOM 1075 N N . VAL A 1 137 ? 0.757 15.985 -22.338 1.00 42.28 137 VAL A N 1
ATOM 1076 C CA . VAL A 1 137 ? 0.496 14.761 -23.107 1.00 42.28 137 VAL A CA 1
ATOM 1077 C C . VAL A 1 137 ? 1.792 13.970 -23.213 1.00 42.28 137 VAL A C 1
ATOM 1079 O O . VAL A 1 137 ? 2.787 14.482 -23.718 1.00 42.28 137 VAL A O 1
ATOM 1082 N N . SER A 1 138 ? 1.731 12.692 -22.849 1.00 40.75 138 SER A N 1
ATOM 1083 C CA . SER A 1 138 ? 2.848 11.748 -22.686 1.00 40.75 138 SER A CA 1
ATOM 1084 C C . SER A 1 138 ? 3.458 11.830 -21.297 1.00 40.75 138 SER A C 1
ATOM 1086 O O . SER A 1 138 ? 3.914 12.889 -20.877 1.00 40.75 138 SER A O 1
ATOM 1088 N N . PHE A 1 139 ? 3.413 10.678 -20.620 1.00 45.34 139 PHE A N 1
ATOM 1089 C CA . PHE A 1 139 ? 3.972 10.387 -19.304 1.00 45.34 139 PHE A CA 1
ATOM 1090 C C . PHE A 1 139 ? 5.123 11.330 -19.004 1.00 45.34 139 PHE A C 1
ATOM 1092 O O . PHE A 1 139 ? 6.121 11.296 -19.736 1.00 45.34 139 PHE A O 1
ATOM 1099 N N . PRO A 1 140 ? 4.986 12.195 -17.996 1.00 42.62 140 PRO A N 1
ATOM 1100 C CA . PRO A 1 140 ? 6.124 12.986 -17.628 1.00 42.62 140 PRO A CA 1
ATOM 1101 C C . PRO A 1 140 ? 7.224 11.981 -17.243 1.00 42.62 140 PRO A C 1
ATOM 1103 O O . PRO A 1 140 ? 6.951 10.919 -16.677 1.00 42.62 140 PRO A O 1
ATOM 1106 N N . SER A 1 141 ? 8.430 12.212 -17.759 1.00 45.81 141 SER A N 1
ATOM 1107 C CA . SER A 1 141 ? 9.584 11.338 -17.550 1.00 45.81 141 SER A CA 1
ATOM 1108 C C . SER A 1 141 ? 9.763 11.039 -16.050 1.00 45.81 141 SER A C 1
ATOM 1110 O O . SER A 1 141 ? 9.175 11.736 -15.223 1.00 45.81 141 SER A O 1
ATOM 1112 N N . PRO A 1 142 ? 10.603 10.065 -15.648 1.00 46.69 142 PRO A N 1
ATOM 1113 C CA . PRO A 1 142 ? 10.976 9.873 -14.238 1.00 46.69 142 PRO A CA 1
ATOM 1114 C C . PRO A 1 142 ? 11.291 11.181 -13.471 1.00 46.69 142 PRO A C 1
ATOM 1116 O O . PRO A 1 142 ? 11.134 11.238 -12.257 1.00 46.69 142 PRO A O 1
ATOM 1119 N N . ASP A 1 143 ? 11.639 12.253 -14.194 1.00 47.00 143 ASP A N 1
ATOM 1120 C CA . ASP A 1 143 ? 11.833 13.630 -13.728 1.00 47.00 143 ASP A CA 1
ATOM 1121 C C . ASP A 1 143 ? 10.592 14.354 -13.152 1.00 47.00 143 ASP A C 1
ATOM 1123 O O . ASP A 1 143 ? 10.725 15.493 -12.702 1.00 47.00 143 ASP A O 1
ATOM 1127 N N . SER A 1 144 ? 9.389 13.770 -13.174 1.00 51.91 144 SER A N 1
ATOM 1128 C CA . SER A 1 144 ? 8.187 14.387 -12.578 1.00 51.91 144 SER A CA 1
ATOM 1129 C C . SER A 1 144 ? 7.712 13.786 -11.275 1.00 51.91 144 SER A C 1
ATOM 1131 O O . SER A 1 144 ? 6.758 14.306 -10.694 1.00 51.91 144 SER A O 1
ATOM 1133 N N . MET A 1 145 ? 8.325 12.691 -10.832 1.00 64.81 145 MET A N 1
ATOM 1134 C CA . MET A 1 145 ? 8.145 12.282 -9.449 1.00 64.81 145 MET A CA 1
ATOM 1135 C C . MET A 1 145 ? 8.733 13.376 -8.566 1.00 64.81 145 MET A C 1
ATOM 1137 O O . MET A 1 145 ? 9.841 13.864 -8.805 1.00 64.81 145 MET A O 1
ATOM 1141 N N . ASP A 1 146 ? 7.988 13.785 -7.544 1.00 72.25 146 ASP A N 1
ATOM 1142 C CA . ASP A 1 146 ? 8.593 14.606 -6.513 1.00 72.25 146 ASP A CA 1
ATOM 1143 C C . ASP A 1 146 ? 9.721 13.815 -5.824 1.00 72.25 146 ASP A C 1
ATOM 1145 O O . ASP A 1 146 ? 9.828 12.585 -5.902 1.00 72.25 146 ASP A O 1
ATOM 1149 N N . ARG A 1 147 ? 10.600 14.544 -5.143 1.00 78.06 147 ARG A N 1
ATOM 1150 C CA . ARG A 1 147 ? 11.787 13.966 -4.513 1.00 78.06 147 ARG A CA 1
ATOM 1151 C C . ARG A 1 147 ? 11.452 12.894 -3.468 1.00 78.06 147 ARG A C 1
ATOM 1153 O O . ARG A 1 147 ? 12.264 11.992 -3.270 1.00 78.06 147 ARG A O 1
ATOM 1160 N N . GLU A 1 148 ? 10.324 13.016 -2.776 1.00 80.94 148 GLU A N 1
ATOM 1161 C CA . GLU A 1 148 ? 9.911 12.081 -1.727 1.00 80.94 148 GLU A CA 1
ATOM 1162 C C . GLU A 1 148 ? 9.412 10.777 -2.351 1.00 80.94 148 GLU A C 1
ATOM 1164 O O . GLU A 1 148 ? 9.859 9.703 -1.950 1.00 80.94 148 GLU A O 1
ATOM 1169 N N . THR A 1 149 ? 8.605 10.870 -3.409 1.00 81.69 149 THR A N 1
ATOM 1170 C CA . THR A 1 149 ? 8.153 9.726 -4.210 1.00 81.69 149 THR A CA 1
ATOM 1171 C C . THR A 1 149 ? 9.332 8.981 -4.845 1.00 81.69 149 THR A C 1
ATOM 1173 O O . THR A 1 149 ? 9.410 7.755 -4.757 1.00 81.69 149 THR A O 1
ATOM 1176 N N . MET A 1 150 ? 10.312 9.702 -5.406 1.00 82.50 150 MET A N 1
ATOM 1177 C CA . MET A 1 150 ? 11.545 9.085 -5.920 1.00 82.50 150 MET A CA 1
ATOM 1178 C C . MET A 1 150 ? 12.329 8.354 -4.825 1.00 82.50 150 MET A C 1
ATOM 1180 O O . MET A 1 150 ? 12.852 7.264 -5.053 1.00 82.50 150 MET A O 1
ATOM 1184 N N . ALA A 1 151 ? 12.440 8.949 -3.635 1.00 87.56 151 ALA A N 1
ATOM 1185 C CA . ALA A 1 151 ? 13.147 8.334 -2.518 1.00 87.56 151 ALA A CA 1
ATOM 1186 C C . ALA A 1 151 ? 12.420 7.073 -2.020 1.00 87.56 151 ALA A C 1
ATOM 1188 O O . ALA A 1 151 ? 13.069 6.052 -1.798 1.00 87.56 151 ALA A O 1
ATOM 1189 N N . LEU A 1 152 ? 11.085 7.104 -1.941 1.00 89.81 152 LEU A N 1
ATOM 1190 C CA . LEU A 1 152 ? 10.268 5.929 -1.633 1.00 89.81 152 LEU A CA 1
ATOM 1191 C C . LEU A 1 152 ? 10.490 4.812 -2.661 1.00 89.81 152 LEU A C 1
ATOM 1193 O O . LEU A 1 152 ? 10.716 3.658 -2.288 1.00 89.81 152 LEU A O 1
ATOM 1197 N N . GLN A 1 153 ? 10.450 5.148 -3.955 1.00 89.44 153 GLN A N 1
ATOM 1198 C CA . GLN A 1 153 ? 10.710 4.188 -5.024 1.00 89.44 153 GLN A CA 1
ATOM 1199 C C . GLN A 1 153 ? 12.104 3.572 -4.871 1.00 89.44 153 GLN A C 1
ATOM 1201 O O . GLN A 1 153 ? 12.237 2.355 -4.963 1.00 89.44 153 GLN A O 1
ATOM 1206 N N . GLN A 1 154 ? 13.131 4.373 -4.587 1.00 91.06 154 GLN A N 1
ATOM 1207 C CA . GLN A 1 154 ? 14.499 3.879 -4.420 1.00 91.06 154 GLN A CA 1
ATOM 1208 C C . GLN A 1 154 ? 14.663 2.938 -3.215 1.00 91.06 154 GLN A C 1
ATOM 1210 O O . GLN A 1 154 ? 15.380 1.936 -3.312 1.00 91.06 154 GLN A O 1
ATOM 1215 N N . GLU A 1 155 ? 13.958 3.183 -2.108 1.00 93.38 155 GLU A N 1
ATOM 1216 C CA . GLU A 1 155 ? 13.928 2.249 -0.974 1.00 93.38 155 GLU A CA 1
ATOM 1217 C C . GLU A 1 155 ? 13.239 0.927 -1.343 1.00 93.38 155 GLU A C 1
ATOM 1219 O O . GLU A 1 155 ? 13.745 -0.157 -1.032 1.00 93.38 155 GLU A O 1
ATOM 1224 N N . LEU A 1 156 ? 12.129 0.981 -2.088 1.00 94.19 156 LEU A N 1
ATOM 1225 C CA . LEU A 1 156 ? 11.456 -0.221 -2.590 1.00 94.19 156 LEU A CA 1
ATOM 1226 C C . LEU A 1 156 ? 12.326 -0.992 -3.588 1.00 94.19 156 LEU A C 1
ATOM 1228 O O . LEU A 1 156 ? 12.442 -2.212 -3.469 1.00 94.19 156 LEU A O 1
ATOM 1232 N N . ILE A 1 157 ? 12.984 -0.309 -4.530 1.00 93.94 157 ILE A N 1
ATOM 1233 C CA . ILE A 1 157 ? 13.946 -0.910 -5.468 1.00 93.94 157 ILE A CA 1
ATOM 1234 C C . ILE A 1 157 ? 15.065 -1.600 -4.696 1.00 93.94 157 ILE A C 1
ATOM 1236 O O . ILE A 1 157 ? 15.384 -2.756 -4.980 1.00 93.94 157 ILE A O 1
ATOM 1240 N N . SER A 1 158 ? 15.629 -0.928 -3.692 1.00 94.56 158 SER A N 1
ATOM 1241 C CA . SER A 1 158 ? 16.694 -1.477 -2.853 1.00 94.56 158 SER A CA 1
ATOM 1242 C C . SER A 1 158 ? 16.242 -2.734 -2.113 1.00 94.56 158 SER A C 1
ATOM 1244 O O . SER A 1 158 ? 16.952 -3.745 -2.113 1.00 94.56 158 SER A O 1
ATOM 1246 N N . LEU A 1 159 ? 15.046 -2.711 -1.520 1.00 94.31 159 LEU A N 1
ATOM 1247 C CA . LEU A 1 159 ? 14.464 -3.864 -0.834 1.00 94.31 159 LEU A CA 1
ATOM 1248 C C . LEU A 1 159 ? 14.220 -5.024 -1.811 1.00 94.31 159 LEU A C 1
ATOM 1250 O O . LEU A 1 159 ? 14.599 -6.164 -1.528 1.00 94.31 159 LEU A O 1
ATOM 1254 N N . ILE A 1 160 ? 13.631 -4.744 -2.974 1.00 94.75 160 ILE A N 1
ATOM 1255 C CA . ILE A 1 160 ? 13.279 -5.748 -3.984 1.00 94.75 160 ILE A CA 1
ATOM 1256 C C . ILE A 1 160 ? 14.529 -6.358 -4.612 1.00 94.75 160 ILE A C 1
ATOM 1258 O O . ILE A 1 160 ? 14.645 -7.582 -4.656 1.00 94.75 160 ILE A O 1
ATOM 1262 N N . GLY A 1 161 ? 15.496 -5.542 -5.032 1.00 93.69 161 GLY A N 1
ATOM 1263 C CA . GLY A 1 161 ? 16.743 -5.999 -5.649 1.00 93.69 161 GLY A CA 1
ATOM 1264 C C . GLY A 1 161 ? 17.579 -6.895 -4.731 1.00 93.69 161 GLY A C 1
ATOM 1265 O O . GLY A 1 161 ? 18.274 -7.793 -5.202 1.00 93.69 161 GLY A O 1
ATOM 1266 N N . ARG A 1 162 ? 17.472 -6.716 -3.408 1.00 92.19 162 ARG A N 1
ATOM 1267 C CA . ARG A 1 162 ? 18.143 -7.570 -2.411 1.00 92.19 162 ARG A CA 1
ATOM 1268 C C . ARG A 1 162 ? 17.437 -8.897 -2.150 1.00 92.19 162 ARG A C 1
ATOM 1270 O O . ARG A 1 162 ? 18.053 -9.807 -1.593 1.00 92.19 162 ARG A O 1
ATOM 1277 N N . ARG A 1 163 ? 16.144 -9.002 -2.468 1.00 91.94 163 ARG A N 1
ATOM 1278 C CA . ARG A 1 163 ? 15.294 -10.131 -2.051 1.00 91.94 163 ARG A CA 1
ATOM 1279 C C . ARG A 1 163 ? 14.751 -10.960 -3.198 1.00 91.94 163 ARG A C 1
ATOM 1281 O O . ARG A 1 163 ? 14.537 -12.152 -2.999 1.00 91.94 163 ARG A O 1
ATOM 1288 N N . SER A 1 164 ? 14.560 -10.367 -4.369 1.00 90.56 164 SER A N 1
ATOM 1289 C CA . SER A 1 164 ? 14.124 -11.078 -5.561 1.00 90.56 164 SER A CA 1
ATOM 1290 C C . SER A 1 164 ? 15.307 -11.355 -6.472 1.00 90.56 164 SER A C 1
ATOM 1292 O O . SER A 1 164 ? 15.985 -10.445 -6.940 1.00 90.56 164 SER A O 1
ATOM 1294 N N . SER A 1 165 ? 15.529 -12.630 -6.777 1.00 86.88 165 SER A N 1
ATOM 1295 C CA . SER A 1 165 ? 16.547 -13.013 -7.761 1.00 86.88 165 SER A CA 1
ATOM 1296 C C . SER A 1 165 ? 16.130 -12.613 -9.181 1.00 86.88 165 SER A C 1
ATOM 1298 O O . SER A 1 165 ? 16.966 -12.207 -9.995 1.00 86.88 165 SER A O 1
ATOM 1300 N N . ALA A 1 166 ? 14.819 -12.649 -9.447 1.00 87.19 166 ALA A N 1
ATOM 1301 C CA . ALA A 1 166 ? 14.223 -12.260 -10.718 1.00 87.19 166 ALA A CA 1
ATOM 1302 C C . ALA A 1 166 ? 14.415 -10.769 -11.037 1.00 87.19 166 ALA A C 1
ATOM 1304 O O . ALA A 1 166 ? 14.488 -10.414 -12.212 1.00 87.19 166 ALA A O 1
ATOM 1305 N N . ALA A 1 167 ? 14.563 -9.912 -10.019 1.00 88.50 167 ALA A N 1
ATOM 1306 C CA . ALA A 1 167 ? 14.781 -8.475 -10.191 1.00 88.50 167 ALA A CA 1
ATOM 1307 C C . ALA A 1 167 ? 16.003 -8.138 -11.063 1.00 88.50 167 ALA A C 1
ATOM 1309 O O . ALA A 1 167 ? 15.974 -7.152 -11.788 1.00 88.50 167 ALA A O 1
ATOM 1310 N N . SER A 1 168 ? 17.045 -8.978 -11.054 1.00 88.25 168 SER A N 1
ATOM 1311 C CA . SER A 1 168 ? 18.270 -8.764 -11.845 1.00 88.25 168 SER A CA 1
ATOM 1312 C C . SER A 1 168 ? 18.056 -8.734 -13.366 1.00 88.25 168 SER A C 1
ATOM 1314 O O . SER A 1 168 ? 18.915 -8.239 -14.094 1.00 88.25 168 SER A O 1
ATOM 1316 N N . GLY A 1 169 ? 16.930 -9.266 -13.855 1.00 89.81 169 GLY A N 1
ATOM 1317 C CA . GLY A 1 169 ? 16.566 -9.256 -15.273 1.00 89.81 169 GLY A CA 1
ATOM 1318 C C . GLY A 1 169 ? 15.828 -7.997 -15.733 1.00 89.81 169 GLY A C 1
ATOM 1319 O O . GLY A 1 169 ? 15.500 -7.901 -16.917 1.00 89.81 169 GLY A O 1
ATOM 1320 N N . PHE A 1 170 ? 15.543 -7.061 -14.826 1.00 89.25 170 PHE A N 1
ATOM 1321 C CA . PHE A 1 170 ? 14.738 -5.874 -15.097 1.00 89.25 170 PHE A CA 1
ATOM 1322 C C . PHE A 1 170 ? 15.485 -4.604 -14.699 1.00 89.25 170 PHE A C 1
ATOM 1324 O O . PHE A 1 170 ? 16.255 -4.590 -13.741 1.00 89.25 170 PHE A O 1
ATOM 1331 N N . ASP A 1 171 ? 15.215 -3.526 -15.427 1.00 89.19 171 ASP A N 1
ATOM 1332 C CA . ASP A 1 171 ? 15.596 -2.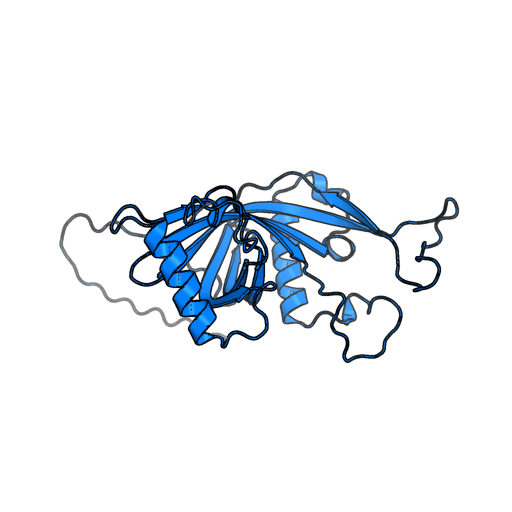186 -14.998 1.00 89.19 171 ASP A CA 1
ATOM 1333 C C . ASP A 1 171 ? 14.529 -1.685 -14.020 1.00 89.19 171 ASP A C 1
ATOM 1335 O O . ASP A 1 171 ? 13.460 -1.235 -14.433 1.00 89.19 171 ASP A O 1
ATOM 1339 N N . LEU A 1 172 ? 14.759 -1.874 -12.719 1.00 89.19 172 LEU A N 1
ATOM 1340 C CA . LEU A 1 172 ? 13.759 -1.540 -11.707 1.00 89.19 172 LEU A CA 1
ATOM 1341 C C . LEU A 1 172 ? 13.500 -0.034 -11.603 1.00 89.19 172 LEU A C 1
ATOM 1343 O O . LEU A 1 172 ? 12.387 0.336 -11.243 1.00 89.19 172 LEU A O 1
ATOM 1347 N N . GLU A 1 173 ? 14.472 0.818 -11.933 1.00 85.38 173 GLU A N 1
ATOM 1348 C CA . GLU A 1 173 ? 14.289 2.275 -11.889 1.00 85.38 173 GLU A CA 1
ATOM 1349 C C . GLU A 1 173 ? 13.257 2.726 -12.925 1.00 85.38 173 GLU A C 1
ATOM 1351 O O . GLU A 1 173 ? 12.405 3.567 -12.640 1.00 85.38 173 GLU A O 1
ATOM 1356 N N . GLU A 1 174 ? 13.277 2.105 -14.105 1.00 80.19 174 GLU A N 1
ATOM 1357 C CA . GLU A 1 174 ? 12.321 2.408 -15.169 1.00 80.19 174 GLU A CA 1
ATOM 1358 C C . GLU A 1 174 ? 11.020 1.595 -15.081 1.00 80.19 174 GLU A C 1
ATOM 1360 O O . GLU A 1 174 ? 9.979 2.046 -15.562 1.00 80.19 174 GLU A O 1
ATOM 1365 N N . GLN A 1 175 ? 11.069 0.372 -14.539 1.00 86.69 175 GLN A N 1
ATOM 1366 C CA . GLN A 1 175 ? 9.987 -0.607 -14.715 1.00 86.69 175 GLN A CA 1
ATOM 1367 C C . GLN A 1 175 ? 9.214 -0.937 -13.434 1.00 86.69 175 GLN A C 1
ATOM 1369 O O . GLN A 1 175 ? 8.108 -1.470 -13.538 1.00 86.69 175 GLN A O 1
ATOM 1374 N N . LEU A 1 176 ? 9.733 -0.638 -12.237 1.00 89.50 176 LEU A N 1
ATOM 1375 C CA . LEU A 1 176 ? 8.982 -0.817 -10.992 1.00 89.50 176 LEU A CA 1
ATOM 1376 C C . LEU A 1 176 ? 8.059 0.386 -10.760 1.00 89.50 176 LEU A C 1
ATOM 1378 O O . LEU A 1 176 ? 8.462 1.378 -10.154 1.00 89.50 176 LEU A O 1
ATOM 1382 N N . LEU A 1 177 ? 6.816 0.283 -11.236 1.00 85.12 177 LEU A N 1
ATOM 1383 C CA . LEU A 1 177 ? 5.827 1.368 -11.128 1.00 85.12 177 LEU A CA 1
ATOM 1384 C C . LEU A 1 177 ? 4.710 1.080 -10.120 1.00 85.12 177 LEU A C 1
ATOM 1386 O O . LEU A 1 177 ? 3.960 1.983 -9.758 1.00 85.12 177 LEU A O 1
ATOM 1390 N N . SER A 1 178 ? 4.586 -0.158 -9.646 1.00 91.94 178 SER A N 1
ATOM 1391 C CA . SER A 1 178 ? 3.655 -0.495 -8.572 1.00 91.94 178 SER A CA 1
ATOM 1392 C C . SER A 1 178 ? 4.099 -1.725 -7.787 1.00 91.94 178 SER A C 1
ATOM 1394 O O . SER A 1 178 ? 4.951 -2.511 -8.216 1.00 91.94 178 SER A O 1
ATOM 1396 N N . VAL A 1 179 ? 3.524 -1.876 -6.598 1.00 95.12 179 VAL A N 1
ATOM 1397 C CA . VAL A 1 179 ? 3.781 -2.984 -5.681 1.00 95.12 179 VAL A CA 1
ATOM 1398 C C . VAL A 1 179 ? 2.453 -3.430 -5.089 1.00 95.12 179 VAL A C 1
ATOM 1400 O O . VAL A 1 179 ? 1.700 -2.613 -4.569 1.00 95.12 179 VAL A O 1
ATOM 1403 N N . TYR A 1 180 ? 2.162 -4.729 -5.127 1.00 96.62 180 TYR A N 1
ATOM 1404 C CA . TYR A 1 180 ? 1.086 -5.270 -4.304 1.00 96.62 180 TYR A CA 1
ATOM 1405 C C . TYR A 1 180 ? 1.564 -5.406 -2.867 1.00 96.62 180 TYR A C 1
ATOM 1407 O O . TYR A 1 180 ? 2.568 -6.075 -2.612 1.00 96.62 180 TYR A O 1
ATOM 1415 N N . PHE A 1 181 ? 0.818 -4.835 -1.932 1.00 96.44 181 PHE A N 1
ATOM 1416 C CA . PHE A 1 181 ? 0.975 -5.125 -0.514 1.00 96.44 181 PHE A CA 1
ATOM 1417 C C . PHE A 1 181 ? 0.097 -6.308 -0.128 1.00 96.44 181 PHE A C 1
ATOM 1419 O O . PHE A 1 181 ? -1.026 -6.435 -0.609 1.00 96.44 181 PHE A O 1
ATOM 1426 N N . HIS A 1 182 ? 0.616 -7.174 0.739 1.00 95.88 182 HIS A N 1
ATOM 1427 C CA . HIS A 1 182 ? -0.138 -8.255 1.363 1.00 95.88 182 HIS A CA 1
ATOM 1428 C C . HIS A 1 182 ? -0.112 -8.051 2.871 1.00 95.88 182 HIS A C 1
ATOM 1430 O O . HIS A 1 182 ? 0.948 -8.156 3.495 1.00 95.88 182 HIS A O 1
ATOM 1436 N N . GLU A 1 183 ? -1.273 -7.761 3.439 1.00 94.94 183 GLU A N 1
ATOM 1437 C CA . GLU A 1 183 ? -1.387 -7.258 4.798 1.00 94.94 183 GLU A CA 1
ATOM 1438 C C . GLU A 1 183 ? -2.391 -8.050 5.644 1.00 94.94 183 GLU A C 1
ATOM 1440 O O . GLU A 1 183 ? -3.354 -8.649 5.147 1.00 94.94 183 GLU A O 1
ATOM 1445 N N . GLU A 1 184 ? -2.163 -8.013 6.954 1.00 93.19 184 GLU A N 1
ATOM 1446 C CA . GLU A 1 184 ? -3.164 -8.300 7.976 1.00 93.19 184 GLU A CA 1
ATOM 1447 C C . GLU A 1 184 ? -3.560 -6.983 8.643 1.00 93.19 184 GLU A C 1
ATOM 1449 O O . GLU A 1 184 ? -2.701 -6.203 9.062 1.00 93.19 184 GLU A O 1
ATOM 1454 N N . TRP A 1 185 ? -4.861 -6.718 8.727 1.00 93.81 185 TRP A N 1
ATOM 1455 C CA . TRP A 1 185 ? -5.391 -5.540 9.406 1.00 93.81 185 TRP A CA 1
ATOM 1456 C C . TRP A 1 185 ? -6.086 -5.957 10.690 1.00 93.81 185 TRP A C 1
ATOM 1458 O O . TRP A 1 185 ? -6.792 -6.967 10.737 1.00 93.81 185 TRP A O 1
ATOM 1468 N N . GLN A 1 186 ? -5.917 -5.151 11.729 1.00 93.50 186 GLN A N 1
ATOM 1469 C CA . GLN A 1 186 ? -6.643 -5.286 12.980 1.00 93.50 186 GLN A CA 1
ATOM 1470 C C . GLN A 1 186 ? -7.391 -3.996 13.268 1.00 93.50 186 GLN A C 1
ATOM 1472 O O . GLN A 1 186 ? -6.785 -2.930 13.282 1.00 93.50 186 GLN A O 1
ATOM 1477 N N . VAL A 1 187 ? -8.692 -4.102 13.517 1.00 93.31 187 VAL A N 1
ATOM 1478 C CA . VAL A 1 187 ? -9.545 -2.957 13.837 1.00 93.31 187 VAL A CA 1
ATOM 1479 C C . VAL A 1 187 ? -10.109 -3.132 15.238 1.00 93.31 187 VAL A C 1
ATOM 1481 O O . VAL A 1 187 ? -10.770 -4.130 15.531 1.00 93.31 187 VAL A O 1
ATOM 1484 N N . ASP A 1 188 ? -9.849 -2.167 16.114 1.00 94.19 188 ASP A N 1
ATOM 1485 C CA . ASP A 1 188 ? -10.477 -2.118 17.432 1.00 94.19 188 ASP A CA 1
ATOM 1486 C C . ASP A 1 188 ? -11.914 -1.580 17.296 1.00 94.19 188 ASP A C 1
ATOM 1488 O O . ASP A 1 188 ? -12.104 -0.452 16.847 1.00 94.19 188 ASP A O 1
ATOM 1492 N N . PRO A 1 189 ? -12.963 -2.332 17.665 1.00 92.69 189 PRO A N 1
ATOM 1493 C CA . PRO A 1 189 ? -14.345 -1.893 17.443 1.00 92.69 189 PRO A CA 1
ATOM 1494 C C . PRO A 1 189 ? -14.787 -0.731 18.351 1.00 92.69 189 PRO A C 1
ATOM 1496 O O . PRO A 1 189 ? -15.815 -0.086 18.096 1.00 92.69 189 PRO A O 1
ATOM 1499 N N . VAL A 1 190 ? -14.038 -0.457 19.423 1.00 92.31 190 VAL A N 1
ATOM 1500 C CA . VAL A 1 190 ? -14.326 0.607 20.385 1.00 92.31 190 VAL A CA 1
ATOM 1501 C C . VAL A 1 190 ? -13.629 1.894 19.963 1.00 92.31 190 VAL A C 1
ATOM 1503 O O . VAL A 1 190 ? -14.312 2.895 19.727 1.00 92.31 190 VAL A O 1
ATOM 1506 N N . SER A 1 191 ? -12.297 1.869 19.854 1.00 94.44 191 SER A N 1
ATOM 1507 C CA . SER A 1 191 ? -11.501 3.047 19.478 1.00 94.44 191 SER A CA 1
ATOM 1508 C C . SER A 1 191 ? -11.544 3.333 17.978 1.00 94.44 191 SER A C 1
ATOM 1510 O O . SER A 1 191 ? -11.322 4.473 17.572 1.00 94.44 191 SER A O 1
ATOM 1512 N N . LEU A 1 192 ? -11.880 2.321 17.171 1.00 93.00 192 LEU A N 1
ATOM 1513 C CA . LEU A 1 192 ? -11.787 2.327 15.711 1.00 93.00 192 LEU A CA 1
ATOM 1514 C C . LEU A 1 192 ? -10.356 2.519 15.203 1.00 93.00 192 LEU A C 1
ATOM 1516 O O . LEU A 1 192 ? -10.169 2.922 14.059 1.00 93.00 192 LEU A O 1
ATOM 1520 N N . GLU A 1 193 ? -9.354 2.248 16.038 1.00 95.06 193 GLU A N 1
ATOM 1521 C CA . GLU A 1 193 ? -7.953 2.234 15.632 1.00 95.06 193 GLU A CA 1
ATOM 1522 C C . GLU A 1 193 ? -7.704 1.071 14.666 1.00 95.06 193 GLU A C 1
ATOM 1524 O O . GLU A 1 193 ? -8.157 -0.052 14.911 1.00 95.06 193 GLU A O 1
ATOM 1529 N N . ILE A 1 194 ? -6.989 1.351 13.573 1.00 94.88 194 ILE A N 1
ATOM 1530 C CA . ILE A 1 194 ? -6.610 0.365 12.563 1.00 94.88 194 ILE A CA 1
ATOM 1531 C C . ILE A 1 194 ? -5.101 0.162 12.639 1.00 94.88 194 ILE A C 1
ATOM 1533 O O . ILE A 1 194 ? -4.329 1.078 12.375 1.00 94.88 194 ILE A O 1
ATOM 1537 N N . THR A 1 195 ? -4.682 -1.056 12.962 1.00 94.88 195 THR A N 1
ATOM 1538 C CA . THR A 1 195 ? -3.291 -1.489 12.841 1.00 94.88 195 THR A CA 1
ATOM 1539 C C . THR A 1 195 ? -3.135 -2.273 11.548 1.00 94.88 195 THR A C 1
ATOM 1541 O O . THR A 1 195 ? -3.899 -3.205 11.292 1.00 94.88 195 THR A O 1
ATOM 1544 N N . ARG A 1 196 ? -2.132 -1.920 10.745 1.00 94.06 196 ARG A N 1
ATOM 1545 C CA . ARG A 1 196 ? -1.812 -2.591 9.484 1.00 94.06 196 ARG A CA 1
ATOM 1546 C C . ARG A 1 196 ? -0.461 -3.270 9.615 1.00 94.06 196 ARG A C 1
ATOM 1548 O O . ARG A 1 196 ? 0.497 -2.671 10.094 1.00 94.06 196 ARG A O 1
ATOM 1555 N N . LYS A 1 197 ? -0.380 -4.521 9.185 1.00 94.81 197 LYS A N 1
ATOM 1556 C CA . LYS A 1 197 ? 0.851 -5.299 9.220 1.00 94.81 197 LYS A CA 1
ATOM 1557 C C . LYS A 1 197 ? 1.168 -5.814 7.830 1.00 94.81 197 LYS A C 1
ATOM 1559 O O . LYS A 1 197 ? 0.380 -6.569 7.270 1.00 94.81 197 LYS A O 1
ATOM 1564 N N . VAL A 1 198 ? 2.323 -5.426 7.294 1.00 95.38 198 VAL A N 1
ATOM 1565 C CA . VAL A 1 198 ? 2.770 -5.858 5.969 1.00 95.38 198 VAL A CA 1
ATOM 1566 C C . VAL A 1 198 ? 3.532 -7.173 6.077 1.00 95.38 198 VAL A C 1
ATOM 1568 O O . VAL A 1 198 ? 4.688 -7.202 6.487 1.00 95.38 198 VAL A O 1
ATOM 1571 N N . ASP A 1 199 ? 2.895 -8.269 5.672 1.00 94.81 199 ASP A N 1
ATOM 1572 C CA . ASP A 1 199 ? 3.523 -9.593 5.696 1.00 94.81 199 ASP A CA 1
ATOM 1573 C C . ASP A 1 199 ? 4.410 -9.824 4.467 1.00 94.81 199 ASP A C 1
ATOM 1575 O O . ASP A 1 199 ? 5.404 -10.552 4.515 1.00 94.81 199 ASP A O 1
ATOM 1579 N N . ALA A 1 200 ? 4.031 -9.253 3.323 1.00 96.44 200 ALA A N 1
ATOM 1580 C CA . ALA A 1 200 ? 4.756 -9.433 2.076 1.00 96.44 200 ALA A CA 1
ATOM 1581 C C . ALA A 1 200 ? 4.470 -8.323 1.070 1.00 96.44 200 ALA A C 1
ATOM 1583 O O . ALA A 1 200 ? 3.451 -7.637 1.146 1.00 96.44 200 ALA A O 1
ATOM 1584 N N . ILE A 1 201 ? 5.328 -8.252 0.057 1.00 96.69 201 ILE A N 1
ATOM 1585 C CA . ILE A 1 201 ? 5.087 -7.465 -1.149 1.00 96.69 201 ILE A CA 1
ATOM 1586 C C . ILE A 1 201 ? 5.236 -8.320 -2.405 1.00 96.69 201 ILE A C 1
ATOM 1588 O O . ILE A 1 201 ? 6.010 -9.279 -2.422 1.00 96.69 201 ILE A O 1
ATOM 1592 N N . THR A 1 202 ? 4.530 -7.954 -3.469 1.00 97.06 202 THR A N 1
ATOM 1593 C CA . THR A 1 202 ? 4.746 -8.504 -4.810 1.00 97.06 202 THR A CA 1
ATOM 1594 C C . THR A 1 202 ? 5.040 -7.360 -5.780 1.00 97.06 202 THR A C 1
ATOM 1596 O O . THR A 1 202 ? 4.137 -6.578 -6.082 1.00 97.06 202 THR A O 1
ATOM 1599 N N . PRO A 1 203 ? 6.288 -7.231 -6.267 1.00 95.75 203 PRO A N 1
ATOM 1600 C CA . PRO A 1 203 ? 6.653 -6.200 -7.234 1.00 95.75 203 PRO A CA 1
ATOM 1601 C C . PRO A 1 203 ? 5.886 -6.356 -8.546 1.00 95.75 203 PRO A C 1
ATOM 1603 O O . PRO A 1 203 ? 5.690 -7.480 -9.018 1.00 95.75 203 PRO A O 1
ATOM 1606 N N . VAL A 1 204 ? 5.519 -5.239 -9.170 1.00 94.12 204 VAL A N 1
ATOM 1607 C CA . VAL A 1 204 ? 4.879 -5.222 -10.488 1.00 94.12 204 VAL A CA 1
ATOM 1608 C C . VAL A 1 204 ? 5.768 -4.464 -11.464 1.00 94.12 204 VAL A C 1
ATOM 1610 O O . VAL A 1 204 ? 6.013 -3.267 -11.322 1.00 94.12 204 VAL A O 1
ATOM 1613 N N . ILE A 1 205 ? 6.243 -5.181 -12.477 1.00 90.81 205 ILE A N 1
ATOM 1614 C CA . ILE A 1 205 ? 7.062 -4.646 -13.559 1.00 90.81 205 ILE A CA 1
ATOM 1615 C C . ILE A 1 205 ? 6.151 -4.214 -14.699 1.00 90.81 205 ILE A C 1
ATOM 1617 O O . ILE A 1 205 ? 5.372 -5.012 -15.227 1.00 90.81 205 ILE A O 1
ATOM 1621 N N . TRP A 1 206 ? 6.280 -2.958 -15.105 1.00 89.06 206 TRP A N 1
ATOM 1622 C CA . TRP A 1 206 ? 5.560 -2.372 -16.223 1.00 89.06 206 TRP A CA 1
ATOM 1623 C C . TRP A 1 206 ? 6.509 -2.244 -17.409 1.00 89.06 206 TRP A C 1
ATOM 1625 O O . TRP A 1 206 ? 7.490 -1.508 -17.371 1.00 89.06 206 TRP A O 1
ATOM 1635 N N . GLN A 1 207 ? 6.219 -2.962 -18.490 1.00 85.12 207 GLN A N 1
ATOM 1636 C CA . GLN A 1 207 ? 7.049 -2.955 -19.694 1.00 85.12 207 GLN A CA 1
ATOM 1637 C C . GLN A 1 207 ? 6.299 -2.296 -20.843 1.00 85.12 207 GLN A C 1
ATOM 1639 O O . GLN A 1 207 ? 5.243 -2.780 -21.259 1.00 85.12 207 GLN A O 1
ATOM 1644 N N . ARG A 1 208 ? 6.845 -1.195 -21.375 1.00 83.25 208 ARG A N 1
ATOM 1645 C CA . ARG A 1 208 ? 6.238 -0.483 -22.507 1.00 83.25 208 ARG A CA 1
ATOM 1646 C C . ARG A 1 208 ? 6.176 -1.405 -23.721 1.00 83.25 208 ARG A C 1
ATOM 1648 O O . ARG A 1 208 ? 7.188 -1.987 -24.125 1.00 83.25 208 ARG A O 1
ATOM 1655 N N . ARG A 1 209 ? 4.988 -1.536 -24.313 1.00 82.50 209 ARG A N 1
ATOM 1656 C CA . ARG A 1 209 ? 4.781 -2.301 -25.543 1.00 82.50 209 ARG A CA 1
ATOM 1657 C C . ARG A 1 209 ? 5.593 -1.664 -26.658 1.00 82.50 209 ARG A C 1
ATOM 1659 O O . ARG A 1 209 ? 5.625 -0.443 -26.809 1.00 82.50 209 ARG A O 1
ATOM 1666 N N . LYS 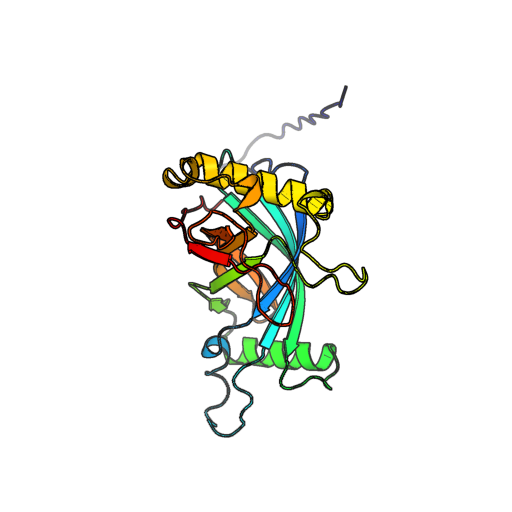A 1 210 ? 6.228 -2.520 -27.449 1.00 86.12 210 LYS A N 1
ATOM 1667 C CA . LYS A 1 210 ? 6.981 -2.133 -28.635 1.00 86.12 210 LYS A CA 1
ATOM 1668 C C . LYS A 1 210 ? 6.477 -2.917 -29.841 1.00 86.12 210 LYS A C 1
ATOM 1670 O O . LYS A 1 210 ? 6.004 -4.047 -29.699 1.00 86.12 210 LYS A O 1
ATOM 1675 N N . THR A 1 211 ? 6.553 -2.314 -31.019 1.00 88.44 211 THR A N 1
ATOM 1676 C CA . THR A 1 211 ? 6.318 -2.988 -32.298 1.00 88.44 211 THR A CA 1
ATOM 1677 C C . THR A 1 211 ? 7.418 -4.021 -32.554 1.00 88.44 211 THR A C 1
ATOM 1679 O O . THR A 1 211 ? 8.434 -4.060 -31.857 1.00 88.44 211 THR A O 1
ATOM 1682 N N . VAL A 1 212 ? 7.262 -4.847 -33.591 1.00 89.25 212 VAL A N 1
ATOM 1683 C CA . VAL A 1 212 ? 8.315 -5.802 -33.990 1.00 89.25 212 VAL A CA 1
ATOM 1684 C C . VAL A 1 212 ? 9.600 -5.103 -34.457 1.00 89.25 212 VAL A C 1
ATOM 1686 O O . VAL A 1 212 ? 10.656 -5.726 -34.485 1.00 89.25 212 VAL A O 1
ATOM 1689 N N . GLN A 1 213 ? 9.521 -3.813 -34.799 1.00 91.19 213 GLN A N 1
ATOM 1690 C CA . GLN A 1 213 ? 10.658 -2.953 -35.128 1.00 91.19 213 GLN A CA 1
ATOM 1691 C C . GLN A 1 213 ? 11.292 -2.292 -33.890 1.00 91.19 213 GLN A C 1
ATOM 1693 O O . GLN A 1 213 ? 12.320 -1.639 -34.022 1.00 91.19 213 GLN A O 1
ATOM 1698 N N . GLY A 1 214 ? 10.714 -2.471 -32.697 1.00 85.31 214 GLY A N 1
ATOM 1699 C CA . GLY A 1 214 ? 11.204 -1.881 -31.448 1.00 85.31 214 GLY A CA 1
ATOM 1700 C C . GLY A 1 214 ? 10.624 -0.503 -31.120 1.00 85.31 214 GLY A C 1
ATOM 1701 O O . GLY A 1 214 ? 10.953 0.046 -30.069 1.00 85.31 214 GLY A O 1
ATOM 1702 N N . GLU A 1 215 ? 9.737 0.029 -31.961 1.00 85.31 215 GLU A N 1
ATOM 1703 C CA . GLU A 1 215 ? 9.115 1.339 -31.743 1.00 85.31 215 GLU A CA 1
ATOM 1704 C C . GLU A 1 215 ? 8.070 1.279 -30.628 1.00 85.31 215 GLU A C 1
ATOM 1706 O O . GLU A 1 215 ? 7.314 0.305 -30.581 1.00 85.31 215 GLU A O 1
ATOM 1711 N N . PRO A 1 216 ? 7.974 2.287 -29.748 1.00 82.00 216 PRO A N 1
ATOM 1712 C CA . PRO A 1 216 ? 6.948 2.314 -28.717 1.00 82.00 216 PRO A CA 1
ATOM 1713 C C . PRO A 1 216 ? 5.528 2.276 -29.296 1.00 82.00 216 PRO A C 1
ATOM 1715 O O . PRO A 1 216 ? 5.258 2.836 -30.357 1.00 82.00 216 PRO A O 1
ATOM 1718 N N . VAL A 1 217 ? 4.620 1.600 -28.593 1.00 83.62 217 VAL A N 1
ATOM 1719 C CA . VAL A 1 217 ? 3.201 1.533 -28.953 1.00 83.62 217 VAL A CA 1
ATOM 1720 C C . VAL A 1 217 ? 2.398 2.407 -28.006 1.00 83.62 217 VAL A C 1
ATOM 1722 O O . VAL A 1 217 ? 2.415 2.190 -26.792 1.00 83.62 217 VAL A O 1
ATOM 1725 N N . ASP A 1 218 ? 1.639 3.321 -28.596 1.00 84.69 218 ASP A N 1
ATOM 1726 C CA . ASP A 1 218 ? 0.690 4.178 -27.903 1.00 84.69 218 ASP A CA 1
ATOM 1727 C C . ASP A 1 218 ? -0.743 3.821 -28.341 1.00 84.69 218 ASP A C 1
ATOM 1729 O O . ASP A 1 218 ? -0.978 3.321 -29.447 1.00 84.69 218 ASP A O 1
ATOM 1733 N N . GLU A 1 219 ? -1.709 4.014 -27.449 1.00 79.25 219 GLU A N 1
ATOM 1734 C CA . GLU A 1 219 ? -3.118 3.735 -27.677 1.00 79.25 219 GLU A CA 1
ATOM 1735 C C . GLU A 1 219 ? -3.693 4.697 -28.724 1.00 79.25 219 GLU A C 1
ATOM 1737 O O . GLU A 1 219 ? -3.511 5.918 -28.679 1.00 79.25 219 GLU A O 1
ATOM 1742 N N . GLY A 1 220 ? -4.419 4.133 -29.691 1.00 77.69 220 GLY A N 1
ATOM 1743 C CA . GLY A 1 220 ? -5.070 4.913 -30.734 1.00 77.69 220 GLY A CA 1
ATOM 1744 C C . GLY A 1 220 ? -6.156 5.820 -30.156 1.00 77.69 220 GLY A C 1
ATOM 1745 O O . GLY A 1 220 ? -7.140 5.336 -29.610 1.00 77.69 220 GLY A O 1
ATOM 1746 N N . GLY A 1 221 ? -6.001 7.133 -30.329 1.00 76.62 221 GLY A N 1
ATOM 1747 C CA . GLY A 1 221 ? -6.984 8.150 -29.940 1.00 76.62 221 GLY A CA 1
ATOM 17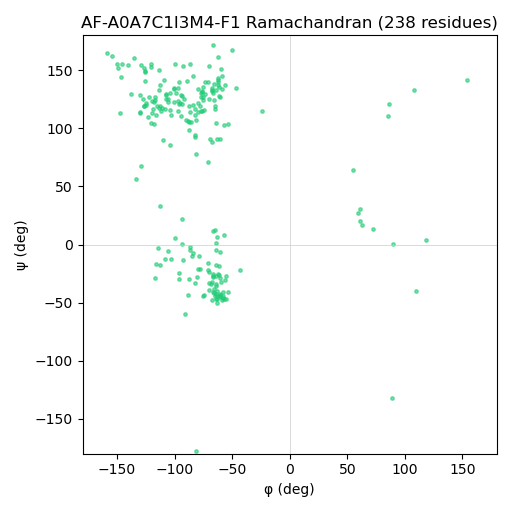48 C C . GLY A 1 221 ? -6.548 9.001 -28.750 1.00 76.62 221 GLY A C 1
ATOM 1749 O O . GLY A 1 221 ? -6.737 10.213 -28.787 1.00 76.62 221 GLY A O 1
ATOM 1750 N N . THR A 1 222 ? -5.915 8.393 -27.748 1.00 76.19 222 THR A N 1
ATOM 1751 C CA . THR A 1 222 ? -5.407 9.095 -26.557 1.00 76.19 222 THR A CA 1
ATOM 1752 C C . THR A 1 222 ? -3.924 9.441 -26.677 1.00 76.19 222 THR A C 1
ATOM 1754 O O . THR A 1 222 ? -3.479 10.446 -26.127 1.00 76.19 222 THR A O 1
ATOM 1757 N N . GLY A 1 223 ? -3.157 8.629 -27.417 1.00 77.38 223 GLY A N 1
ATOM 1758 C CA . GLY A 1 223 ? -1.700 8.735 -27.470 1.00 77.38 223 GLY A CA 1
ATOM 1759 C C . GLY A 1 223 ? -1.019 8.263 -26.184 1.00 77.38 223 GLY A C 1
ATOM 1760 O O . GLY A 1 223 ? 0.167 8.524 -25.996 1.00 77.38 223 GLY A O 1
ATOM 1761 N N . TYR A 1 224 ? -1.741 7.581 -25.288 1.00 75.44 224 TYR A N 1
ATOM 1762 C CA . TYR A 1 224 ? -1.146 7.066 -24.061 1.00 75.44 224 TYR A CA 1
ATOM 1763 C C . TYR A 1 224 ? -0.297 5.824 -24.335 1.00 75.44 224 TYR A C 1
ATOM 1765 O O . TYR A 1 224 ? -0.738 4.930 -25.056 1.00 75.44 224 TYR A O 1
ATOM 1773 N N . PRO A 1 225 ? 0.906 5.714 -23.754 1.00 74.75 225 PRO A N 1
ATOM 1774 C CA . PRO A 1 225 ? 1.728 4.527 -23.912 1.00 74.75 225 PRO A CA 1
ATOM 1775 C C . PRO A 1 225 ? 1.046 3.289 -23.340 1.00 74.75 225 PRO A C 1
ATOM 1777 O O . PRO A 1 225 ? 0.434 3.313 -22.272 1.00 74.75 225 PRO A O 1
ATOM 1780 N N . VAL A 1 226 ? 1.185 2.178 -24.060 1.00 79.88 226 VAL A N 1
ATOM 1781 C CA . VAL A 1 226 ? 0.608 0.896 -23.660 1.00 79.88 226 VAL A CA 1
ATOM 1782 C C . VAL A 1 226 ? 1.672 0.061 -22.956 1.00 79.88 226 VAL A C 1
ATOM 1784 O O . VAL A 1 226 ? 2.783 -0.084 -23.464 1.00 79.88 226 VAL A O 1
ATOM 1787 N N . TYR A 1 227 ? 1.326 -0.550 -21.825 1.00 84.44 227 TYR A N 1
ATOM 1788 C CA . TYR A 1 227 ? 2.230 -1.392 -21.037 1.00 84.44 227 TYR A CA 1
ATOM 1789 C C . TYR A 1 227 ? 1.696 -2.817 -20.884 1.00 84.44 227 TYR A C 1
ATOM 1791 O O . TYR A 1 227 ? 0.490 -3.056 -20.941 1.00 84.44 227 TYR A O 1
ATOM 1799 N N . TYR A 1 228 ? 2.604 -3.764 -20.656 1.00 86.81 228 TYR A N 1
ATOM 1800 C CA . TYR A 1 228 ? 2.284 -5.039 -20.019 1.00 86.81 228 TYR A CA 1
ATOM 1801 C C . TYR A 1 228 ? 2.694 -4.977 -18.551 1.00 86.81 228 TYR A C 1
ATOM 1803 O O . TYR A 1 228 ? 3.805 -4.540 -18.249 1.00 86.81 228 TYR A O 1
ATOM 1811 N N . LYS A 1 229 ? 1.817 -5.444 -17.660 1.00 91.50 229 LYS A N 1
ATOM 1812 C CA . LYS A 1 229 ? 2.143 -5.654 -16.249 1.00 91.50 229 LYS A CA 1
ATOM 1813 C C . LYS A 1 229 ? 2.565 -7.103 -16.036 1.00 91.50 229 LYS A C 1
ATOM 1815 O O . LYS A 1 229 ? 1.834 -8.013 -16.421 1.00 91.50 229 LYS A O 1
ATOM 1820 N N . ASN A 1 230 ? 3.709 -7.305 -15.396 1.00 91.06 230 ASN A N 1
ATOM 1821 C CA . ASN A 1 230 ? 4.196 -8.610 -14.966 1.00 91.06 230 ASN A CA 1
ATOM 1822 C C . ASN A 1 230 ? 4.477 -8.564 -13.465 1.00 91.06 230 ASN A C 1
ATOM 1824 O O . ASN A 1 230 ? 5.287 -7.764 -13.006 1.00 91.06 230 ASN A O 1
ATOM 1828 N N . THR A 1 231 ? 3.830 -9.430 -12.693 1.00 94.12 231 THR A N 1
ATOM 1829 C CA . THR A 1 231 ? 4.126 -9.583 -11.265 1.00 94.12 231 THR A CA 1
ATOM 1830 C C . THR A 1 231 ? 5.372 -10.440 -11.080 1.00 94.12 231 THR A C 1
ATOM 1832 O O . THR A 1 231 ? 5.480 -11.505 -11.694 1.00 94.12 231 THR A O 1
ATOM 1835 N N . LEU A 1 232 ? 6.290 -10.010 -10.217 1.00 93.81 232 LEU A N 1
ATOM 1836 C CA . LEU A 1 232 ? 7.414 -10.841 -9.788 1.00 93.81 232 LEU A CA 1
ATOM 1837 C C . LEU A 1 232 ? 6.991 -11.813 -8.680 1.00 93.81 232 LEU A C 1
ATOM 1839 O O . LEU A 1 232 ? 5.827 -11.906 -8.298 1.00 93.81 232 LEU A O 1
ATOM 1843 N N . GLU A 1 233 ? 7.953 -12.585 -8.184 1.00 93.94 233 GLU A N 1
ATOM 1844 C CA . GLU A 1 233 ? 7.754 -13.459 -7.034 1.00 93.94 233 GLU A CA 1
ATOM 1845 C C . GLU A 1 233 ? 7.404 -12.660 -5.769 1.00 93.94 233 GLU A C 1
ATOM 1847 O O . GLU A 1 233 ? 7.950 -11.585 -5.514 1.00 93.94 233 GLU A O 1
ATOM 1852 N N . ARG A 1 234 ? 6.497 -13.211 -4.955 1.00 95.12 234 ARG A N 1
ATOM 1853 C CA . ARG A 1 234 ? 6.121 -12.632 -3.662 1.00 95.12 234 ARG A CA 1
ATOM 1854 C C . ARG A 1 234 ? 7.312 -12.669 -2.703 1.00 95.12 234 ARG A C 1
ATOM 1856 O O . ARG A 1 234 ? 7.835 -13.740 -2.395 1.00 95.12 234 ARG A O 1
ATOM 1863 N N . ILE A 1 235 ? 7.673 -11.511 -2.165 1.00 94.94 235 ILE A N 1
ATOM 1864 C CA . ILE A 1 235 ? 8.748 -11.332 -1.190 1.00 94.94 235 ILE A CA 1
ATOM 1865 C C . ILE A 1 235 ? 8.134 -11.312 0.208 1.00 94.94 235 ILE A C 1
ATOM 1867 O O . ILE A 1 235 ? 7.378 -10.402 0.545 1.00 94.94 235 ILE A O 1
ATOM 1871 N N . GLN A 1 236 ? 8.463 -12.312 1.027 1.00 94.88 236 GLN A N 1
ATOM 1872 C CA . GLN A 1 236 ? 8.071 -12.330 2.439 1.00 94.88 236 GLN A CA 1
ATOM 1873 C C . GLN A 1 236 ? 8.918 -11.328 3.221 1.00 94.88 236 GLN A C 1
ATOM 1875 O O . GLN A 1 236 ? 10.151 -11.357 3.136 1.00 94.88 236 GLN A O 1
ATOM 1880 N N . LEU A 1 237 ? 8.257 -10.470 3.989 1.00 92.69 237 LEU A N 1
ATOM 1881 C CA . LEU A 1 237 ? 8.911 -9.501 4.852 1.00 92.69 237 LEU A CA 1
ATOM 1882 C C . LEU A 1 237 ? 9.085 -10.080 6.255 1.00 92.69 237 LEU A C 1
ATOM 1884 O O . LEU A 1 237 ? 8.369 -10.985 6.690 1.00 92.69 237 LEU A O 1
ATOM 1888 N N . ARG A 1 238 ? 10.096 -9.586 6.968 1.00 78.25 238 ARG A N 1
ATOM 1889 C CA . ARG A 1 238 ? 10.222 -9.860 8.395 1.00 78.25 238 ARG A CA 1
ATOM 1890 C C . ARG A 1 238 ? 9.199 -9.005 9.117 1.00 78.25 238 ARG A C 1
ATOM 1892 O O . ARG A 1 238 ? 9.180 -7.793 8.952 1.00 78.25 238 ARG A O 1
ATOM 1899 N N . ASN A 1 239 ? 8.398 -9.673 9.929 1.00 57.62 239 ASN A N 1
ATOM 1900 C CA . ASN A 1 239 ? 7.540 -9.020 10.896 1.00 57.62 239 ASN A CA 1
ATOM 1901 C C . ASN A 1 239 ? 8.424 -8.531 12.051 1.00 57.62 239 ASN A C 1
ATOM 1903 O O . ASN A 1 239 ? 9.037 -9.399 12.685 1.00 57.62 239 ASN A O 1
ATOM 1907 N N . PRO A 1 240 ? 8.550 -7.214 12.294 1.00 49.53 240 PRO A N 1
ATOM 1908 C CA . PRO A 1 240 ? 9.034 -6.737 13.583 1.00 49.53 240 PRO A CA 1
ATOM 1909 C C . PRO A 1 240 ? 8.081 -7.160 14.714 1.00 49.53 240 PRO A C 1
ATOM 1911 O O . PRO A 1 240 ? 6.864 -7.333 14.453 1.00 49.53 240 PRO A O 1
#

Secondary structure (DSSP, 8-state):
--------------S-----------S-PEEEEEEEEPPGGGTTTS-S-TTS---S-EEEEEEEEEEEETTTTEEEEEEEEEEEEETT-TTS-HHHHHHHHHHHHHHHSSTTSPEEEEEEEEEEES--TT-TTS--SS---GGGS-HHHHHHHHHHHHHHHHH-SGGGGS-HHHHEEEEEEEEEEEE-TTT--EEEEEEEEEEEEEEE-B-TTS-B-B-TTT-PBPEEEEE---EEPP--

Solvent-accessible surface area (backbone atoms only — not comparable to full-atom values): 14761 Å² total; per-residue (Å²): 140,84,84,84,84,80,83,87,79,90,79,87,90,80,87,84,76,82,78,73,76,79,72,86,67,74,98,72,58,46,81,44,81,45,79,45,74,53,61,56,77,81,58,67,80,74,57,97,56,93,77,73,80,80,79,60,46,46,30,37,41,34,36,30,39,36,40,76,36,50,90,61,45,28,53,47,54,47,67,78,46,74,44,58,44,41,73,82,48,76,86,57,54,65,70,56,40,41,52,52,51,49,50,52,49,40,67,70,27,81,71,89,49,62,43,76,45,74,77,46,67,51,77,49,59,76,59,73,94,70,72,78,87,67,89,72,86,60,81,73,55,87,84,66,55,53,74,66,55,48,49,52,50,51,50,51,47,50,29,43,58,74,70,37,78,71,44,77,83,50,62,52,89,82,19,57,45,32,34,31,44,32,24,40,37,38,35,34,54,82,84,64,50,63,49,58,42,48,49,28,40,27,47,28,38,46,44,74,38,52,46,101,86,66,47,78,38,54,42,91,9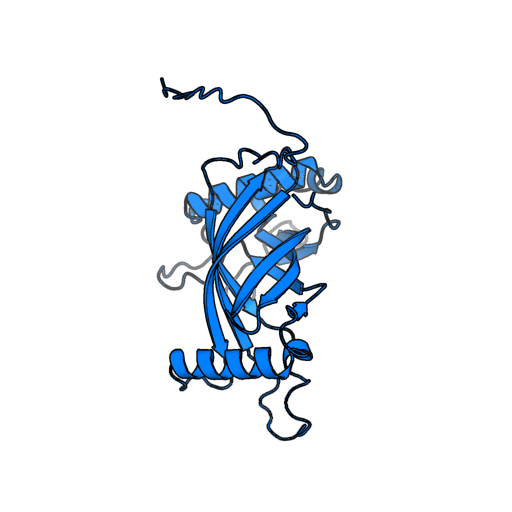1,79,58,45,75,38,65,46,82,44,73,53,75,73,44,77,33,54,76,129